Protein AF-A0A524GFY0-F1 (afdb_monomer_lite)

Secondary structure (DSSP, 8-state):
-HHHHHHHHHHHHHHHHHHHHHHHHHHHHHHHHHTT--S----S-SSSHHHHHHHHHHHHHHHHHHHHHHHHHHHHTT-TTPPP---STT-HHHHHHHHHHHHHHHHHHHHHHHHHHHHHHHHHHHHHHHHHHTT--S----S-SS-HHHHHHHHHHHHHHHHHHHHHHHHHHHHHHHHHHHHHHHHHHHHHHHHHHHHHHHHHHHHHHHHHHHHHHHHHHHHHHHHHHHHHHTT-

Structure (mmCIF, N/CA/C/O backbone):
data_AF-A0A524GFY0-F1
#
_entry.id   AF-A0A524GFY0-F1
#
loop_
_atom_site.group_PDB
_atom_site.id
_atom_site.type_symbol
_atom_site.label_atom_id
_atom_site.label_alt_id
_atom_site.label_comp_id
_atom_site.label_asym_id
_atom_site.label_entity_id
_atom_site.label_seq_id
_atom_site.pdbx_PDB_ins_code
_atom_site.Cartn_x
_atom_site.Cartn_y
_atom_site.Cartn_z
_atom_site.occupancy
_atom_site.B_iso_or_equiv
_atom_site.auth_seq_id
_atom_site.auth_comp_id
_atom_site.auth_asym_id
_atom_site.auth_atom_id
_atom_site.pdbx_PDB_model_num
ATOM 1 N N . MET A 1 1 ? 54.483 17.762 -76.053 1.00 60.81 1 MET A N 1
ATOM 2 C CA . MET A 1 1 ? 54.858 16.834 -74.958 1.00 60.81 1 MET A CA 1
ATOM 3 C C . MET A 1 1 ? 55.032 17.568 -73.627 1.00 60.81 1 MET A C 1
ATOM 5 O O . MET A 1 1 ? 54.423 17.148 -72.659 1.00 60.81 1 MET A O 1
ATOM 9 N N . VAL A 1 2 ? 55.770 18.689 -73.582 1.00 66.88 2 VAL A N 1
ATOM 10 C CA . VAL A 1 2 ? 55.987 19.491 -72.355 1.00 66.88 2 VAL A CA 1
ATOM 11 C C . VAL A 1 2 ? 54.723 20.216 -71.859 1.00 66.88 2 VAL A C 1
ATOM 13 O O . VAL A 1 2 ? 54.444 20.176 -70.668 1.00 66.88 2 VAL A O 1
ATOM 16 N N . GLU A 1 3 ? 53.913 20.808 -72.747 1.00 66.25 3 GLU A N 1
ATOM 17 C CA . GLU A 1 3 ? 52.624 21.432 -72.368 1.00 66.25 3 GLU A CA 1
ATOM 18 C C . GLU A 1 3 ? 51.625 20.429 -71.786 1.00 66.25 3 GLU A C 1
ATOM 20 O O . GLU A 1 3 ? 50.973 20.712 -70.788 1.00 66.25 3 GLU A O 1
ATOM 25 N N . ASN A 1 4 ? 51.561 19.227 -72.363 1.00 68.81 4 ASN A N 1
ATOM 26 C CA . ASN A 1 4 ? 50.672 18.169 -71.890 1.00 68.81 4 ASN A CA 1
ATOM 27 C C . ASN A 1 4 ? 51.120 17.647 -70.509 1.00 68.81 4 ASN A C 1
ATOM 29 O O . ASN A 1 4 ? 50.294 17.379 -69.647 1.00 68.81 4 ASN A O 1
ATOM 33 N N . LEU A 1 5 ? 52.433 17.576 -70.249 1.00 70.81 5 LEU A N 1
ATOM 34 C CA . LEU A 1 5 ? 52.963 17.255 -68.917 1.00 70.81 5 LEU A CA 1
ATOM 35 C C . LEU A 1 5 ? 52.643 18.338 -67.880 1.00 70.81 5 LEU A C 1
ATOM 37 O O . LEU A 1 5 ? 52.328 18.012 -66.742 1.00 70.81 5 LEU A O 1
ATOM 41 N N . LYS A 1 6 ? 52.731 19.614 -68.268 1.00 75.62 6 LYS A N 1
ATOM 42 C CA . LYS A 1 6 ? 52.448 20.741 -67.375 1.00 75.62 6 LYS A CA 1
ATOM 43 C C . LYS A 1 6 ? 50.967 20.793 -66.991 1.00 75.62 6 LYS A C 1
ATOM 45 O O . LYS A 1 6 ? 50.659 20.940 -65.820 1.00 75.62 6 LYS A O 1
ATOM 50 N N . HIS A 1 7 ? 50.077 20.563 -67.955 1.00 76.06 7 HIS A N 1
ATOM 51 C CA . HIS A 1 7 ? 48.639 20.470 -67.709 1.00 76.06 7 HIS A CA 1
ATOM 52 C C . HIS A 1 7 ? 48.274 19.303 -66.777 1.00 76.06 7 HIS A C 1
ATOM 54 O O . HIS A 1 7 ? 47.571 19.513 -65.797 1.00 76.06 7 HIS A O 1
ATOM 60 N N . ASN A 1 8 ? 48.832 18.108 -67.011 1.00 76.25 8 ASN A N 1
ATOM 61 C CA . ASN A 1 8 ? 48.631 16.958 -66.119 1.00 76.25 8 ASN A CA 1
ATOM 62 C C . ASN A 1 8 ? 49.179 17.204 -64.699 1.00 76.25 8 ASN A C 1
ATOM 64 O O . ASN A 1 8 ? 48.621 16.704 -63.726 1.00 76.25 8 ASN A O 1
ATOM 68 N N . LEU A 1 9 ? 50.278 17.955 -64.562 1.00 77.31 9 LEU A N 1
ATOM 69 C CA . LEU A 1 9 ? 50.850 18.297 -63.258 1.00 77.31 9 LEU A CA 1
ATOM 70 C C . LEU A 1 9 ? 49.980 19.310 -62.499 1.00 77.31 9 LEU A C 1
ATOM 72 O O . LEU A 1 9 ? 49.803 19.161 -61.292 1.00 77.31 9 LEU A O 1
ATOM 76 N N . ASP A 1 10 ? 49.425 20.301 -63.200 1.00 80.19 10 ASP A N 1
ATOM 77 C CA . ASP A 1 10 ? 48.514 21.290 -62.618 1.00 80.19 10 ASP A CA 1
ATOM 78 C C . ASP A 1 10 ? 47.191 20.630 -62.186 1.00 80.19 10 ASP A C 1
ATOM 80 O O . ASP A 1 10 ? 46.746 20.846 -61.060 1.00 80.19 10 ASP A O 1
ATOM 84 N N . GLU A 1 11 ? 46.613 19.743 -63.006 1.00 79.00 11 GLU A N 1
ATOM 85 C CA . GLU A 1 11 ? 45.429 18.952 -62.628 1.00 79.00 11 GLU A CA 1
ATOM 86 C C . GLU A 1 11 ? 45.696 18.048 -61.420 1.00 79.00 11 GLU A C 1
ATOM 88 O O . GLU A 1 11 ? 44.882 17.979 -60.498 1.00 79.00 11 GLU A O 1
ATOM 93 N N . LEU A 1 12 ? 46.859 17.387 -61.375 1.00 81.12 12 LEU A N 1
ATOM 94 C CA . LEU A 1 12 ? 47.250 16.571 -60.227 1.00 81.12 12 LEU A CA 1
ATOM 95 C C . LEU A 1 12 ? 47.394 17.417 -58.956 1.00 81.12 12 LEU A C 1
ATOM 97 O O . LEU A 1 12 ? 46.976 16.983 -57.883 1.00 81.12 12 LEU A O 1
ATOM 101 N N . HIS A 1 13 ? 47.963 18.620 -59.062 1.00 81.81 13 HIS A N 1
ATOM 102 C CA . HIS A 1 13 ? 48.112 19.530 -57.930 1.00 81.81 13 HIS A CA 1
ATOM 103 C C . HIS A 1 13 ? 46.754 20.029 -57.421 1.00 81.81 13 HIS A C 1
ATOM 105 O O . HIS A 1 13 ? 46.514 20.017 -56.215 1.00 81.81 13 HIS A O 1
ATOM 111 N N . THR A 1 14 ? 45.840 20.401 -58.322 1.00 80.81 14 THR A N 1
ATOM 112 C CA . THR A 1 14 ? 44.472 20.798 -57.964 1.00 80.81 14 THR A CA 1
ATOM 113 C C . THR A 1 14 ? 43.700 19.647 -57.319 1.00 80.81 14 THR A C 1
ATOM 115 O O . THR A 1 14 ? 43.084 19.843 -56.274 1.00 80.81 14 THR A O 1
ATOM 118 N N . ASN A 1 15 ? 43.790 18.432 -57.864 1.00 80.50 15 ASN A N 1
ATOM 119 C CA . ASN A 1 15 ? 43.137 17.258 -57.284 1.00 80.50 15 ASN A CA 1
ATOM 120 C C . ASN A 1 15 ? 43.709 16.900 -55.906 1.00 80.50 15 ASN A C 1
ATOM 122 O O . ASN A 1 15 ? 42.950 16.619 -54.982 1.00 80.50 15 ASN A O 1
ATOM 126 N N . ALA A 1 16 ? 45.032 16.964 -55.729 1.00 81.38 16 ALA A N 1
ATOM 127 C CA . ALA A 1 16 ? 45.670 16.722 -54.437 1.00 81.38 16 ALA A CA 1
ATOM 128 C C . ALA A 1 16 ? 45.286 17.781 -53.390 1.00 81.38 16 ALA A C 1
ATOM 130 O O . ALA A 1 16 ? 45.061 17.444 -52.228 1.00 81.38 16 ALA A O 1
ATOM 131 N N . MET A 1 17 ? 45.176 19.048 -53.800 1.00 82.81 17 MET A N 1
ATOM 132 C CA . MET A 1 17 ? 44.726 20.139 -52.935 1.00 82.81 17 MET A CA 1
ATOM 133 C C . MET A 1 17 ? 43.263 19.946 -52.509 1.00 82.81 17 MET A C 1
ATOM 135 O O . MET A 1 17 ? 42.961 20.033 -51.320 1.00 82.81 17 MET A O 1
ATOM 139 N N . ASN A 1 18 ? 42.371 19.624 -53.451 1.00 79.88 18 ASN A N 1
ATOM 140 C CA . ASN A 1 18 ? 40.958 19.351 -53.167 1.00 79.88 18 ASN A CA 1
ATOM 141 C C . ASN A 1 18 ? 40.791 18.137 -52.245 1.00 79.88 18 ASN A C 1
ATOM 143 O O . ASN A 1 18 ? 40.001 18.179 -51.304 1.00 79.88 18 ASN A O 1
ATOM 147 N N . LEU A 1 19 ? 41.591 17.088 -52.458 1.00 84.94 19 LEU A N 1
ATOM 148 C CA . LEU A 1 19 ? 41.617 15.916 -51.591 1.00 84.94 19 LEU A CA 1
ATOM 149 C C . LEU A 1 19 ? 42.070 16.263 -50.168 1.00 84.94 19 LEU A C 1
ATOM 151 O O . LEU A 1 19 ? 41.437 15.835 -49.207 1.00 84.94 19 LEU A O 1
ATOM 155 N N . ALA A 1 20 ? 43.141 17.046 -50.019 1.00 85.25 20 ALA A N 1
ATOM 156 C CA . ALA A 1 20 ? 43.654 17.445 -48.711 1.00 85.25 20 ALA A CA 1
ATOM 157 C C . ALA A 1 20 ? 42.649 18.307 -47.930 1.00 85.25 20 ALA A C 1
ATOM 159 O O . ALA A 1 20 ? 42.448 18.082 -46.737 1.00 85.25 20 ALA A O 1
ATOM 160 N N . LEU A 1 21 ? 41.994 19.257 -48.606 1.00 84.69 21 LEU A N 1
ATOM 161 C CA . LEU A 1 21 ? 40.952 20.094 -48.010 1.00 84.69 21 LEU A CA 1
ATOM 162 C C . LEU A 1 21 ? 39.741 19.255 -47.589 1.00 84.69 21 LEU A C 1
ATOM 164 O O . LEU A 1 21 ? 39.343 19.303 -46.428 1.00 84.69 21 LEU A O 1
ATOM 168 N N . GLY A 1 22 ? 39.226 18.413 -48.488 1.00 84.88 22 GLY A N 1
ATOM 169 C CA . GLY A 1 22 ? 38.082 17.557 -48.186 1.00 84.88 22 GLY A CA 1
ATOM 170 C C . GLY A 1 22 ? 38.349 16.591 -47.033 1.00 84.88 22 GLY A C 1
ATOM 171 O O . GLY A 1 22 ? 37.535 16.462 -46.123 1.00 84.88 22 GLY A O 1
ATOM 172 N N . MET A 1 23 ? 39.526 15.960 -47.010 1.00 87.12 23 MET A N 1
ATOM 173 C CA . MET A 1 23 ? 39.942 15.089 -45.905 1.00 87.12 23 MET A CA 1
ATOM 174 C C . MET A 1 23 ? 40.059 15.838 -44.574 1.00 87.12 23 MET A C 1
ATOM 176 O O .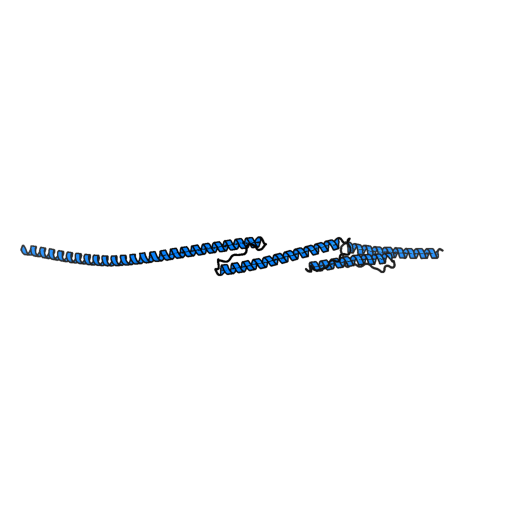 MET A 1 23 ? 39.702 15.282 -43.536 1.00 87.12 23 MET A O 1
ATOM 180 N N . SER A 1 24 ? 40.533 17.088 -44.589 1.00 89.19 24 SER A N 1
ATOM 181 C CA . SER A 1 24 ? 40.589 17.924 -43.387 1.00 89.19 24 SER A CA 1
ATOM 182 C C . SER A 1 24 ? 39.189 18.219 -42.844 1.00 89.19 24 SER A C 1
ATOM 184 O O . SER A 1 24 ? 38.970 18.100 -41.639 1.00 89.19 24 SER A O 1
ATOM 186 N N . ASP A 1 25 ? 38.232 18.542 -43.714 1.00 87.88 25 ASP A N 1
ATOM 187 C CA . ASP A 1 25 ? 36.844 18.793 -43.312 1.00 87.88 25 ASP A CA 1
ATOM 188 C C . ASP A 1 25 ? 36.212 17.538 -42.697 1.00 87.88 25 ASP A C 1
ATOM 190 O O . ASP A 1 25 ? 35.634 17.592 -41.609 1.00 87.88 25 ASP A O 1
ATOM 194 N N . TYR A 1 26 ? 36.394 16.377 -43.335 1.00 89.25 26 TYR A N 1
ATOM 195 C CA . TYR A 1 26 ? 35.928 15.099 -42.793 1.00 89.25 26 TYR A CA 1
ATOM 196 C C . TYR A 1 26 ? 36.556 14.761 -41.450 1.00 89.25 26 TYR A C 1
ATOM 198 O O . TYR A 1 26 ? 35.864 14.265 -40.563 1.00 89.25 26 TYR A O 1
ATOM 206 N N . PHE A 1 27 ? 37.849 15.036 -41.281 1.00 90.88 27 PHE A N 1
ATOM 207 C CA . PHE A 1 27 ? 38.526 14.813 -40.013 1.00 90.88 27 PHE A CA 1
ATOM 208 C C . PHE A 1 27 ? 37.896 15.639 -38.889 1.00 90.88 27 PHE A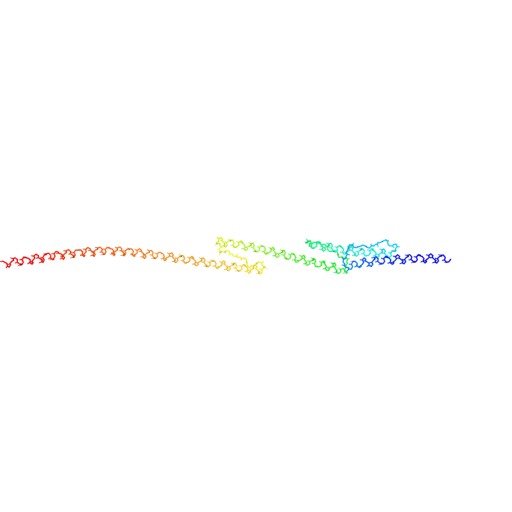 C 1
ATOM 210 O O . PHE A 1 27 ? 37.681 15.110 -37.799 1.00 90.88 27 PHE A O 1
ATOM 217 N N . ILE A 1 28 ? 37.542 16.899 -39.155 1.00 91.44 28 ILE A N 1
ATOM 218 C CA . ILE A 1 28 ? 36.844 17.756 -38.189 1.00 91.44 28 ILE A CA 1
ATOM 219 C C . ILE A 1 28 ? 35.460 17.178 -37.875 1.00 91.44 28 ILE A C 1
ATOM 221 O O . ILE A 1 28 ? 35.150 16.962 -36.709 1.00 91.44 28 ILE A O 1
ATOM 225 N N . ILE A 1 29 ? 34.656 16.850 -38.889 1.00 92.81 29 ILE A N 1
ATOM 226 C CA . ILE A 1 29 ? 33.291 16.329 -38.695 1.00 92.81 29 ILE A CA 1
ATOM 227 C C . ILE A 1 29 ? 33.289 15.006 -37.924 1.00 92.81 29 ILE A C 1
ATOM 229 O O . ILE A 1 29 ? 32.483 14.817 -37.017 1.00 92.81 29 ILE A O 1
ATOM 233 N N . ILE A 1 30 ? 34.195 14.086 -38.258 1.00 91.88 30 ILE A N 1
ATOM 234 C CA . ILE A 1 30 ? 34.314 12.801 -37.561 1.00 91.88 30 ILE A CA 1
ATOM 235 C C . ILE A 1 30 ? 34.819 13.015 -36.129 1.00 91.88 30 ILE A C 1
ATOM 237 O O . ILE A 1 30 ? 34.373 12.311 -35.226 1.00 91.88 30 ILE A O 1
ATOM 241 N N . SER A 1 31 ? 35.702 13.992 -35.899 1.00 94.19 31 SER A N 1
ATOM 242 C CA . SER A 1 31 ? 36.156 14.353 -34.549 1.00 94.19 31 SER A CA 1
ATOM 243 C C . SER A 1 31 ? 35.016 14.921 -33.700 1.00 94.19 31 SER A C 1
ATOM 245 O O . SER A 1 31 ? 34.859 14.520 -32.550 1.00 94.19 31 SER A O 1
ATOM 247 N N . GLU A 1 32 ? 34.185 15.791 -34.275 1.00 94.56 32 GLU A N 1
ATOM 248 C CA . GLU A 1 32 ? 32.979 16.317 -33.628 1.00 94.56 32 GLU A CA 1
ATOM 249 C C . GLU A 1 32 ? 31.971 15.198 -33.322 1.00 94.56 32 GLU A C 1
ATOM 251 O O . GLU A 1 32 ? 31.466 15.085 -32.204 1.00 94.56 32 GLU A O 1
ATOM 256 N N . LEU A 1 33 ? 31.742 14.289 -34.271 1.00 92.75 33 LEU A N 1
ATOM 257 C CA . LEU A 1 33 ? 30.890 13.127 -34.041 1.00 92.75 33 LEU A CA 1
ATOM 258 C C . LEU A 1 33 ? 31.443 12.214 -32.934 1.00 92.75 33 LEU A C 1
ATOM 260 O O . LEU A 1 33 ? 30.677 11.697 -32.123 1.00 92.75 33 LEU A O 1
ATOM 264 N N . ALA A 1 34 ? 32.764 12.028 -32.865 1.00 91.75 34 ALA A N 1
ATOM 265 C CA . ALA A 1 34 ? 33.408 11.197 -31.848 1.00 91.75 34 ALA A CA 1
ATOM 266 C C . ALA A 1 34 ? 33.254 11.758 -30.425 1.00 91.75 34 ALA A C 1
ATOM 268 O O . ALA A 1 34 ? 33.247 10.981 -29.469 1.00 91.75 34 ALA A O 1
ATOM 269 N N . VAL A 1 35 ? 33.095 13.078 -30.271 1.00 94.06 35 VAL A N 1
ATOM 270 C CA . VAL A 1 35 ? 32.754 13.703 -28.979 1.00 94.06 35 VAL A CA 1
ATOM 271 C C . VAL A 1 35 ? 31.243 13.756 -28.716 1.00 94.06 35 VAL A C 1
ATOM 273 O O . VAL A 1 35 ? 30.826 14.225 -27.659 1.00 94.06 35 VAL A O 1
ATOM 276 N N . GLY A 1 36 ? 30.424 13.239 -29.637 1.00 90.06 36 GLY A N 1
ATOM 277 C CA . GLY A 1 36 ? 28.970 13.150 -29.507 1.00 90.06 36 GLY A CA 1
ATOM 278 C C . GLY A 1 36 ? 28.202 14.356 -30.052 1.00 90.06 36 GLY A C 1
ATOM 279 O O . GLY A 1 36 ? 27.003 14.459 -29.804 1.00 90.06 36 GLY A O 1
ATOM 280 N N . ASN A 1 37 ? 28.851 15.261 -30.790 1.00 94.44 37 ASN A N 1
ATOM 281 C CA . ASN A 1 37 ? 28.163 16.360 -31.459 1.00 94.44 37 ASN A CA 1
ATOM 282 C C . ASN A 1 37 ? 27.449 15.834 -32.716 1.00 94.44 37 ASN A C 1
ATOM 284 O O . ASN A 1 37 ? 28.087 15.505 -33.717 1.00 94.44 37 ASN A O 1
ATOM 288 N N . LEU A 1 38 ? 26.119 15.742 -32.654 1.00 92.81 38 LEU A N 1
ATOM 289 C CA . LEU A 1 38 ? 25.278 15.266 -33.755 1.00 92.81 38 LEU A CA 1
ATOM 290 C C . LEU A 1 38 ? 24.759 16.397 -34.655 1.00 92.81 38 LEU A C 1
ATOM 292 O O . LEU A 1 38 ? 24.078 16.109 -35.634 1.00 92.81 38 LEU A O 1
ATOM 296 N N . ASP A 1 39 ? 25.090 17.658 -34.370 1.00 93.56 39 ASP A N 1
ATOM 297 C CA . ASP A 1 39 ? 24.630 18.826 -35.139 1.00 93.56 39 ASP A CA 1
ATOM 298 C C . ASP A 1 39 ? 25.546 19.158 -36.334 1.00 93.56 39 ASP A C 1
ATOM 300 O O . ASP A 1 39 ? 25.403 20.190 -36.995 1.00 93.56 39 ASP A O 1
ATOM 304 N N . VAL A 1 40 ? 26.510 18.282 -36.627 1.00 92.81 40 VAL A N 1
ATOM 305 C CA . VAL A 1 40 ? 27.467 18.435 -37.728 1.00 92.81 40 VAL A CA 1
ATOM 306 C C . VAL A 1 40 ? 26.960 17.829 -39.034 1.00 92.81 40 VAL A C 1
ATOM 308 O O . VAL A 1 40 ? 26.121 16.931 -39.050 1.00 92.81 40 VAL A O 1
ATOM 311 N N . LYS A 1 41 ? 27.496 18.311 -40.161 1.00 92.44 41 LYS A N 1
ATOM 312 C CA . LYS A 1 41 ? 27.141 17.826 -41.498 1.00 92.44 41 LYS A CA 1
ATOM 313 C C . LYS A 1 41 ? 28.356 17.789 -42.417 1.00 92.44 41 LYS A C 1
ATOM 315 O O . LYS A 1 41 ? 29.074 18.777 -42.541 1.00 92.44 41 LYS A O 1
ATOM 320 N N . ALA A 1 42 ? 28.537 16.668 -43.105 1.00 89.06 42 ALA A N 1
ATOM 321 C CA . ALA A 1 42 ? 29.526 16.510 -44.158 1.00 89.06 42 ALA A CA 1
ATOM 322 C C . ALA A 1 42 ? 29.085 17.110 -45.494 1.00 89.06 42 ALA A C 1
ATOM 324 O O . ALA A 1 42 ? 27.919 17.004 -45.883 1.00 89.06 42 ALA A O 1
ATOM 325 N N . SER A 1 43 ? 30.042 17.711 -46.208 1.00 86.56 43 SER A N 1
ATOM 326 C CA . SER A 1 43 ? 29.842 18.200 -47.575 1.00 86.56 43 SER A CA 1
ATOM 327 C C . SER A 1 43 ? 29.799 17.034 -48.563 1.00 86.56 43 SER A C 1
ATOM 329 O O . SER A 1 43 ? 30.673 16.180 -48.547 1.00 86.56 43 SER A O 1
ATOM 331 N N . GLU A 1 44 ? 28.806 17.013 -49.449 1.00 86.44 44 GLU A N 1
ATOM 332 C CA . GLU A 1 44 ? 28.633 15.973 -50.480 1.00 86.44 44 GLU A CA 1
ATOM 333 C C . GLU A 1 44 ? 28.994 16.469 -51.893 1.00 86.44 44 GLU A C 1
ATOM 335 O O . GLU A 1 44 ? 28.703 15.793 -52.879 1.00 86.44 44 GLU A O 1
ATOM 340 N N . GLU A 1 45 ? 29.612 17.651 -51.994 1.00 81.19 45 GLU A N 1
ATOM 341 C CA . GLU A 1 45 ? 29.930 18.331 -53.257 1.00 81.19 45 GLU A CA 1
ATOM 342 C C . GLU A 1 45 ? 31.405 18.775 -53.301 1.00 81.19 45 GLU A C 1
ATOM 344 O O . GLU A 1 45 ? 31.725 19.940 -53.523 1.00 81.19 45 GLU A O 1
ATOM 349 N N . MET A 1 46 ? 32.337 17.846 -53.075 1.00 72.94 46 MET A N 1
ATOM 350 C CA . MET A 1 46 ? 33.784 18.126 -53.043 1.00 72.94 46 MET A CA 1
ATOM 351 C C . MET A 1 46 ? 34.491 17.956 -54.401 1.00 72.94 46 MET A C 1
ATOM 353 O O . MET A 1 46 ? 35.716 18.020 -54.478 1.00 72.94 46 MET A O 1
ATOM 357 N N . GLY A 1 47 ? 33.742 17.726 -55.484 1.00 72.12 47 GLY A N 1
ATOM 358 C CA . GLY A 1 47 ? 34.294 17.564 -56.839 1.00 72.12 47 GLY A CA 1
ATOM 359 C C . GLY A 1 47 ? 35.007 16.229 -57.106 1.00 72.12 47 GLY A C 1
ATOM 360 O O . GLY A 1 47 ? 35.426 15.991 -58.234 1.00 72.12 47 GLY A O 1
ATOM 361 N N . ASP A 1 48 ? 35.091 15.349 -56.106 1.00 82.19 48 ASP A N 1
ATOM 362 C CA . ASP A 1 48 ? 35.612 13.982 -56.199 1.00 82.19 48 ASP A CA 1
ATOM 363 C C . ASP A 1 48 ? 34.534 12.984 -55.746 1.00 82.19 48 ASP A C 1
ATOM 365 O O . ASP A 1 48 ? 33.860 13.190 -54.735 1.00 82.19 48 ASP A O 1
ATOM 369 N N . ASP A 1 49 ? 34.344 11.903 -56.503 1.00 84.69 49 ASP A N 1
ATOM 370 C CA . ASP A 1 49 ? 33.263 10.946 -56.244 1.00 84.69 49 ASP A CA 1
ATOM 371 C C . ASP A 1 49 ? 33.472 10.150 -54.946 1.00 84.69 49 ASP A C 1
ATOM 373 O O . ASP A 1 49 ? 32.512 9.907 -54.214 1.00 84.69 49 ASP A O 1
ATOM 377 N N . LEU A 1 50 ? 34.718 9.802 -54.601 1.00 84.75 50 LEU A N 1
ATOM 378 C CA . LEU A 1 50 ? 35.019 9.094 -53.353 1.00 84.75 50 LEU A CA 1
ATOM 379 C C . LEU A 1 50 ? 34.765 9.996 -52.146 1.00 84.75 50 LEU A C 1
ATOM 381 O O . LEU A 1 50 ? 34.192 9.541 -51.154 1.00 84.75 50 LEU A O 1
ATOM 385 N N . LEU A 1 51 ? 35.133 11.278 -52.241 1.00 85.88 51 LEU A N 1
ATOM 386 C CA . LEU A 1 51 ? 34.808 12.266 -51.213 1.00 85.88 51 LEU A CA 1
ATOM 387 C C . LEU A 1 51 ? 33.299 12.424 -51.047 1.00 85.88 51 LEU A C 1
ATOM 389 O O . LEU A 1 51 ? 32.810 12.407 -49.922 1.00 85.88 51 LEU A O 1
ATOM 393 N N . ASN A 1 52 ? 32.541 12.510 -52.137 1.00 87.44 52 ASN A N 1
ATOM 394 C CA . ASN A 1 52 ? 31.086 12.642 -52.061 1.00 87.44 52 ASN A CA 1
ATOM 395 C C . ASN A 1 52 ? 30.427 11.387 -51.459 1.00 87.44 52 ASN A C 1
ATOM 397 O O . ASN A 1 52 ? 29.477 11.490 -50.680 1.00 87.44 52 ASN A O 1
ATOM 401 N N . GLN A 1 53 ? 30.936 10.192 -51.782 1.00 88.50 53 GLN A N 1
ATOM 402 C CA . GLN A 1 53 ? 30.484 8.940 -51.171 1.00 88.50 53 GLN A CA 1
ATOM 403 C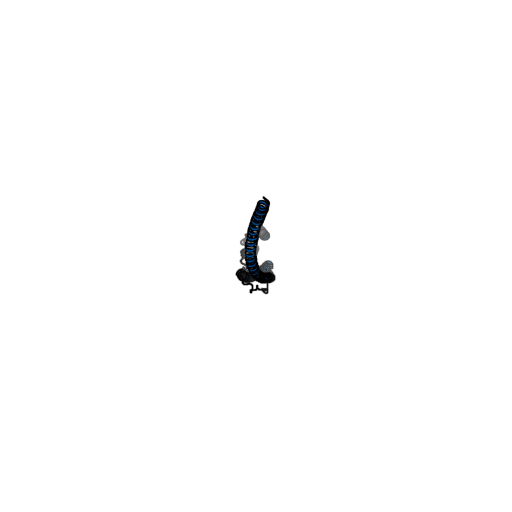 C . GLN A 1 53 ? 30.792 8.892 -49.668 1.00 88.50 53 GLN A C 1
ATOM 405 O O . GLN A 1 53 ? 29.926 8.495 -48.884 1.00 88.50 53 GLN A O 1
ATOM 410 N N . LEU A 1 54 ? 31.977 9.346 -49.247 1.00 88.81 54 LEU A N 1
ATOM 411 C CA . LEU A 1 54 ? 32.329 9.451 -47.829 1.00 88.81 54 LEU A CA 1
ATOM 412 C C . LEU A 1 54 ? 31.390 10.411 -47.083 1.00 88.81 54 LEU A C 1
ATOM 414 O O . LEU A 1 54 ? 30.966 10.108 -45.966 1.00 88.81 54 LEU A O 1
ATOM 418 N N . GLY A 1 55 ? 30.995 11.513 -47.722 1.00 90.31 55 GLY A N 1
ATOM 419 C CA . GLY A 1 55 ? 30.002 12.461 -47.211 1.00 90.31 55 GLY A CA 1
ATOM 420 C C . GLY A 1 55 ? 28.657 11.824 -46.948 1.00 90.31 55 GLY A C 1
ATOM 421 O O . GLY A 1 55 ? 28.147 11.902 -45.831 1.00 90.31 55 GLY A O 1
ATOM 422 N N . LYS A 1 56 ? 28.136 11.095 -47.936 1.00 92.06 56 LYS A N 1
ATOM 423 C CA . LYS A 1 56 ? 26.867 10.369 -47.814 1.00 92.06 56 LYS A CA 1
ATOM 424 C C . LYS A 1 56 ? 26.892 9.344 -46.683 1.00 92.06 56 LYS A C 1
ATOM 426 O O . LYS A 1 56 ? 25.943 9.269 -45.908 1.00 92.06 56 LYS A O 1
ATOM 431 N N . VAL A 1 57 ? 27.975 8.571 -46.556 1.00 91.81 57 VAL A N 1
ATOM 432 C CA . VAL A 1 57 ? 28.119 7.579 -45.475 1.00 91.81 57 VAL A CA 1
ATOM 433 C C . VAL A 1 57 ? 28.216 8.262 -44.108 1.00 91.81 57 VAL A C 1
ATOM 435 O O . VAL A 1 57 ? 27.567 7.821 -43.160 1.00 91.81 57 VAL A O 1
ATOM 438 N N . THR A 1 58 ? 28.973 9.358 -44.008 1.00 91.69 58 THR A N 1
ATOM 439 C CA . THR A 1 58 ? 29.136 10.124 -42.760 1.00 91.69 58 THR A CA 1
ATOM 440 C C . THR A 1 58 ? 27.810 10.746 -42.319 1.00 91.69 58 THR A C 1
ATOM 442 O O . THR A 1 58 ? 27.399 10.561 -41.176 1.00 91.69 58 THR A O 1
ATOM 445 N N . ASN A 1 59 ? 27.090 11.403 -43.232 1.00 93.06 59 ASN A N 1
ATOM 446 C CA . ASN A 1 59 ? 25.768 11.973 -42.963 1.00 93.06 59 ASN A CA 1
ATOM 447 C C . ASN A 1 59 ? 24.729 10.895 -42.635 1.00 93.06 59 ASN A C 1
ATOM 449 O O . ASN A 1 59 ? 23.903 11.095 -41.748 1.00 93.06 59 ASN A O 1
ATOM 453 N N . GLY A 1 60 ? 24.793 9.734 -43.295 1.00 92.56 60 GLY A N 1
ATOM 454 C CA . GLY A 1 60 ? 23.972 8.577 -42.948 1.00 92.56 60 GLY A CA 1
ATOM 455 C C . GLY A 1 60 ? 24.218 8.124 -41.509 1.00 92.56 60 GLY A C 1
ATOM 456 O O . GLY A 1 60 ? 23.276 7.992 -40.736 1.00 92.56 60 GLY A O 1
ATOM 457 N N . MET A 1 61 ? 25.483 7.972 -41.108 1.00 91.06 61 MET A N 1
ATOM 458 C CA . MET A 1 61 ? 25.839 7.618 -39.732 1.00 91.06 61 MET A CA 1
ATOM 459 C C . MET A 1 61 ? 25.336 8.654 -38.711 1.00 91.06 61 MET A C 1
ATOM 461 O O . MET A 1 61 ? 24.774 8.259 -37.690 1.00 91.06 61 MET A O 1
ATOM 465 N N . ILE A 1 62 ? 25.500 9.954 -38.990 1.00 93.25 62 ILE A N 1
ATOM 466 C CA . ILE A 1 62 ? 25.008 11.045 -38.130 1.00 93.25 62 ILE A CA 1
ATOM 467 C C . ILE A 1 62 ? 23.483 10.981 -38.000 1.00 93.25 62 ILE A C 1
ATOM 469 O O . ILE A 1 62 ? 22.970 10.969 -36.884 1.00 93.25 62 ILE A O 1
ATOM 473 N N . SER A 1 63 ? 22.762 10.866 -39.119 1.00 93.12 63 SER A N 1
ATOM 474 C CA . SER A 1 63 ? 21.297 10.789 -39.130 1.00 93.12 63 SER A CA 1
ATOM 475 C C . SER A 1 63 ? 20.782 9.618 -38.298 1.00 93.12 63 SER A C 1
ATOM 477 O O . SER A 1 63 ? 19.824 9.754 -37.539 1.00 93.12 63 SER A O 1
ATOM 479 N N . GLU A 1 64 ? 21.443 8.468 -38.382 1.00 91.38 64 GLU A N 1
ATOM 480 C CA . GLU A 1 64 ? 21.046 7.320 -37.587 1.00 91.38 64 GLU A CA 1
ATOM 481 C C . GLU A 1 64 ? 21.312 7.511 -36.081 1.00 91.38 64 GLU A C 1
ATOM 483 O O . GLU A 1 64 ? 20.584 6.959 -35.250 1.00 91.38 64 GLU A O 1
ATOM 488 N N . PHE A 1 65 ? 22.353 8.255 -35.690 1.00 91.25 65 PHE A N 1
ATOM 489 C CA . PHE A 1 65 ? 22.571 8.611 -34.282 1.00 91.25 65 PHE A CA 1
ATOM 490 C C . PHE A 1 65 ? 21.566 9.655 -33.793 1.00 91.25 65 PHE A C 1
ATOM 492 O O . PHE A 1 65 ? 21.102 9.545 -32.660 1.00 91.25 65 PHE A O 1
ATOM 499 N N . GLN A 1 66 ? 21.177 10.609 -34.642 1.00 92.75 66 GLN A N 1
ATOM 500 C CA . GLN A 1 66 ? 20.130 11.587 -34.331 1.00 92.75 66 GLN A CA 1
ATOM 501 C C . GLN A 1 66 ? 18.796 10.895 -34.038 1.00 92.75 66 GLN A C 1
ATOM 503 O O . GLN A 1 66 ? 18.212 11.153 -32.993 1.00 92.75 66 GLN A O 1
ATOM 508 N N . LYS A 1 67 ? 18.370 9.932 -34.869 1.00 91.81 67 LYS A N 1
ATOM 509 C CA . LYS A 1 67 ? 17.148 9.139 -34.618 1.00 91.81 67 LYS A CA 1
ATOM 510 C C . LYS A 1 67 ? 17.175 8.419 -33.269 1.00 91.81 67 LYS A C 1
ATOM 512 O O . LYS A 1 67 ? 16.171 8.371 -32.563 1.00 91.81 67 LYS A O 1
ATOM 517 N N . LEU A 1 68 ? 18.324 7.845 -32.903 1.00 91.44 68 LEU A N 1
ATOM 518 C CA . LEU A 1 68 ? 18.479 7.206 -31.597 1.00 91.44 68 LEU A CA 1
ATOM 519 C C . LEU A 1 68 ? 18.408 8.241 -30.463 1.00 91.44 68 LEU A C 1
ATOM 521 O O . LEU A 1 68 ? 17.752 7.991 -29.457 1.00 91.44 68 LEU A O 1
ATOM 525 N N . SER A 1 69 ? 19.037 9.407 -30.635 1.00 92.44 69 SER A N 1
ATOM 526 C CA . SER A 1 69 ? 18.979 10.512 -29.672 1.00 92.44 69 SER A CA 1
ATOM 527 C C . SER A 1 69 ? 17.557 11.046 -29.482 1.00 92.44 69 SER A C 1
ATOM 529 O O . SER A 1 69 ? 17.145 11.288 -28.352 1.00 92.44 69 SER A O 1
ATOM 531 N N . GLU A 1 70 ? 16.789 11.193 -30.562 1.00 92.00 70 GLU A N 1
ATOM 532 C CA . GLU A 1 70 ? 15.374 11.577 -30.517 1.00 92.00 70 GLU A CA 1
ATOM 533 C C . GLU A 1 70 ? 14.557 10.555 -29.719 1.00 92.00 70 GLU A C 1
ATOM 535 O O . GLU A 1 70 ? 13.822 10.927 -28.806 1.00 92.00 70 GLU A O 1
ATOM 540 N N . CYS A 1 71 ? 14.759 9.258 -29.978 1.00 91.56 71 CYS A N 1
ATOM 541 C CA . CYS A 1 71 ? 14.108 8.191 -29.219 1.00 91.56 71 CYS A CA 1
ATOM 542 C C . CYS A 1 71 ? 14.471 8.234 -27.723 1.00 91.56 71 CYS A C 1
ATOM 544 O O . CYS A 1 71 ? 13.615 7.995 -26.874 1.00 91.56 71 CYS A O 1
ATOM 546 N N . ILE A 1 72 ? 15.723 8.549 -27.378 1.00 91.88 72 ILE A N 1
ATOM 547 C CA . ILE A 1 72 ? 16.154 8.704 -25.980 1.00 91.88 72 ILE A CA 1
ATOM 548 C C . ILE A 1 72 ? 15.430 9.876 -25.310 1.00 91.88 72 ILE A C 1
ATOM 550 O O . ILE A 1 72 ? 14.990 9.746 -24.167 1.00 91.88 72 ILE A O 1
ATOM 554 N N . GLU A 1 73 ? 15.277 11.004 -26.003 1.00 93.38 73 GLU A N 1
ATOM 555 C CA . GLU A 1 73 ? 14.539 12.154 -25.474 1.00 93.38 73 GLU A CA 1
ATOM 556 C C . GLU A 1 73 ? 13.042 11.844 -25.296 1.00 93.38 73 GLU A C 1
ATOM 558 O O . GLU A 1 73 ? 12.459 12.243 -24.285 1.00 93.38 73 GLU A O 1
ATOM 563 N N . GLU A 1 74 ? 12.431 11.056 -26.188 1.00 93.19 74 GLU A N 1
ATOM 564 C CA . GLU A 1 74 ? 11.061 10.560 -25.995 1.00 93.19 74 GLU A CA 1
ATOM 565 C C . GLU A 1 74 ? 10.938 9.707 -24.725 1.00 93.19 74 GLU A C 1
ATOM 567 O O . GLU A 1 74 ? 10.083 9.981 -23.876 1.00 93.19 74 GLU A O 1
ATOM 572 N N . VAL A 1 75 ? 11.827 8.728 -24.540 1.00 92.88 75 VAL A N 1
ATOM 573 C CA . VAL A 1 75 ? 11.839 7.861 -23.348 1.00 92.88 75 VAL A CA 1
ATOM 574 C C . VAL A 1 75 ? 12.053 8.691 -22.080 1.00 92.88 75 VAL A C 1
ATOM 576 O O . VAL A 1 75 ? 11.328 8.539 -21.099 1.00 92.88 75 VAL A O 1
ATOM 579 N N . LYS A 1 76 ? 12.982 9.650 -22.105 1.00 92.94 76 LYS A N 1
ATOM 580 C CA . LYS A 1 76 ? 13.231 10.585 -20.997 1.00 92.94 76 LYS A CA 1
ATOM 581 C C . LYS A 1 76 ? 12.018 11.461 -20.670 1.00 92.94 76 LYS A C 1
ATOM 583 O O . LYS A 1 76 ? 11.814 11.794 -19.505 1.00 92.94 76 LYS A O 1
ATOM 588 N N . SER A 1 77 ? 11.207 11.819 -21.666 1.00 93.38 77 SER A N 1
ATOM 589 C CA . SER A 1 77 ? 9.950 12.553 -21.462 1.00 93.38 77 SER A CA 1
ATOM 590 C C . SER A 1 77 ? 8.821 11.696 -20.866 1.00 93.38 77 SER A C 1
ATOM 592 O O . SER A 1 77 ? 7.767 12.226 -20.519 1.00 93.38 77 SER A O 1
ATOM 594 N N . GLY A 1 78 ? 9.048 10.386 -20.708 1.00 89.31 78 GLY A N 1
ATOM 595 C CA . GLY A 1 78 ? 8.094 9.428 -20.153 1.00 89.31 78 GLY A CA 1
ATOM 596 C C . GLY A 1 78 ? 7.338 8.615 -21.204 1.00 89.31 78 GLY A C 1
ATOM 597 O O . GLY A 1 78 ? 6.503 7.793 -20.835 1.00 89.31 78 GLY A O 1
ATOM 598 N N . ASN A 1 79 ? 7.620 8.800 -22.499 1.00 91.44 79 ASN A N 1
ATOM 599 C CA . ASN A 1 79 ? 7.026 7.982 -23.552 1.00 91.44 79 ASN A CA 1
ATOM 600 C C . ASN A 1 79 ? 7.749 6.630 -23.655 1.00 91.44 79 ASN A C 1
ATOM 602 O O . ASN A 1 79 ? 8.737 6.491 -24.374 1.00 91.44 79 ASN A O 1
ATOM 606 N N . MET A 1 80 ? 7.247 5.623 -22.942 1.00 88.50 80 MET A N 1
ATOM 607 C CA . MET A 1 80 ? 7.795 4.262 -22.992 1.00 88.50 80 MET A CA 1
ATOM 608 C C . MET A 1 80 ? 7.362 3.475 -24.244 1.00 88.50 80 MET A C 1
ATOM 610 O O . MET A 1 80 ? 7.866 2.381 -24.479 1.00 88.50 80 MET A O 1
ATOM 614 N N . ASP A 1 81 ? 6.457 4.017 -25.066 1.00 89.50 81 ASP A N 1
ATOM 615 C CA . ASP A 1 81 ? 6.005 3.402 -26.323 1.00 89.50 81 ASP A CA 1
ATOM 616 C C . ASP A 1 81 ? 6.846 3.829 -27.540 1.00 89.50 81 ASP A C 1
ATOM 618 O O . ASP A 1 81 ? 6.528 3.472 -28.682 1.00 89.50 81 ASP A O 1
ATOM 622 N N . ALA A 1 82 ? 7.921 4.590 -27.306 1.00 90.81 82 ALA A N 1
ATOM 623 C CA . ALA A 1 82 ? 8.882 4.980 -28.328 1.00 90.81 82 ALA A CA 1
ATOM 624 C C . ALA A 1 82 ? 9.444 3.744 -29.055 1.00 90.81 82 ALA A C 1
ATOM 626 O O . ALA A 1 82 ? 9.666 2.685 -28.466 1.00 90.81 82 ALA A O 1
ATOM 627 N N . LYS A 1 83 ? 9.668 3.856 -30.367 1.00 88.69 83 LYS A N 1
ATOM 628 C CA . LYS A 1 83 ? 10.178 2.743 -31.182 1.00 88.69 83 LYS A CA 1
ATOM 629 C C . LYS A 1 83 ? 11.653 2.939 -31.475 1.00 88.69 83 LYS A C 1
ATOM 631 O O . LYS A 1 83 ? 12.018 3.867 -32.195 1.00 88.69 83 LYS A O 1
ATOM 636 N N . VAL A 1 84 ? 12.485 2.018 -30.996 1.00 91.00 84 VAL A N 1
ATOM 637 C CA . VAL A 1 84 ? 13.917 2.040 -31.293 1.00 91.00 84 VAL A CA 1
ATOM 638 C C . VAL A 1 84 ? 14.144 1.575 -32.727 1.00 91.00 84 VAL A C 1
ATOM 640 O O . VAL A 1 84 ? 13.712 0.495 -33.135 1.00 91.00 84 VAL A O 1
ATOM 643 N N . HIS A 1 85 ? 14.835 2.394 -33.516 1.00 89.81 85 HIS A N 1
ATOM 644 C CA . HIS A 1 85 ? 15.255 2.002 -34.853 1.00 89.81 85 HIS A CA 1
ATOM 645 C C . HIS A 1 85 ? 16.533 1.156 -34.779 1.00 89.81 85 HIS A C 1
ATOM 647 O O . HIS A 1 85 ? 17.623 1.690 -34.589 1.00 89.81 85 HIS A O 1
ATOM 653 N N . VAL A 1 86 ? 16.396 -0.162 -34.940 1.00 91.44 86 VAL A N 1
ATOM 654 C CA . VAL A 1 86 ? 17.534 -1.085 -35.058 1.00 91.44 86 VAL A CA 1
ATOM 655 C C . VAL A 1 86 ? 17.969 -1.160 -36.517 1.00 91.44 86 VAL A C 1
ATOM 657 O O . VAL A 1 86 ? 17.203 -1.588 -37.382 1.00 91.44 86 VAL A O 1
ATOM 660 N N . ARG A 1 87 ? 19.212 -0.759 -36.795 1.00 89.81 87 ARG A N 1
ATOM 661 C CA . ARG A 1 87 ? 19.716 -0.625 -38.174 1.00 89.81 87 ARG A CA 1
ATOM 662 C C . ARG A 1 87 ? 20.023 -1.975 -38.824 1.00 89.81 87 ARG A C 1
ATOM 664 O O . ARG A 1 87 ? 19.878 -2.142 -40.031 1.00 89.81 87 ARG A O 1
ATOM 671 N N . SER A 1 88 ? 20.539 -2.915 -38.033 1.00 92.31 88 SER A N 1
ATOM 672 C CA . SER A 1 88 ? 20.915 -4.269 -38.462 1.00 92.31 88 SER A CA 1
ATOM 673 C C . SER A 1 88 ? 21.202 -5.159 -37.253 1.00 92.31 88 SER A C 1
ATOM 675 O O . SER A 1 88 ? 21.377 -4.657 -36.146 1.00 92.31 88 SER A O 1
ATOM 677 N N . ASP A 1 89 ? 21.416 -6.453 -37.481 1.00 92.50 89 ASP A N 1
ATOM 678 C CA . ASP A 1 89 ? 21.835 -7.411 -36.444 1.00 92.50 89 ASP A CA 1
ATOM 679 C C . ASP A 1 89 ? 23.193 -7.073 -35.791 1.00 92.50 89 ASP A C 1
ATOM 681 O O . ASP A 1 89 ? 23.559 -7.643 -34.766 1.00 92.50 89 ASP A O 1
ATOM 685 N N . LYS A 1 90 ? 23.969 -6.156 -36.387 1.00 92.25 90 LYS A N 1
ATOM 686 C CA . LYS A 1 90 ? 25.249 -5.666 -35.846 1.00 92.25 90 LYS A CA 1
ATOM 687 C C . LYS A 1 90 ? 25.102 -4.401 -35.002 1.00 92.25 90 LYS A C 1
ATOM 689 O O . LYS A 1 90 ? 26.088 -3.944 -34.428 1.00 92.25 90 LYS A O 1
ATOM 694 N N . ASP A 1 91 ? 23.910 -3.812 -34.951 1.00 92.81 91 ASP A N 1
ATOM 695 C CA . ASP A 1 91 ? 23.634 -2.584 -34.211 1.00 92.81 91 ASP A CA 1
ATOM 696 C C . ASP A 1 91 ? 23.457 -2.881 -32.719 1.00 92.81 91 ASP A C 1
ATOM 698 O O . ASP A 1 91 ? 22.360 -2.832 -32.165 1.00 92.81 91 ASP A O 1
ATOM 702 N N . SER A 1 92 ? 24.561 -3.228 -32.054 1.00 92.50 92 SER A N 1
ATOM 703 C CA . SER A 1 92 ? 24.559 -3.575 -30.631 1.00 92.50 92 SER A CA 1
ATOM 704 C C . SER A 1 92 ? 24.009 -2.454 -29.750 1.00 92.50 92 SER A C 1
ATOM 706 O O . SER A 1 92 ? 23.455 -2.734 -28.690 1.00 92.50 92 SER A O 1
ATOM 708 N N . LEU A 1 93 ? 24.166 -1.196 -30.177 1.00 91.44 93 LEU A N 1
ATOM 709 C CA . LEU A 1 93 ? 23.656 -0.038 -29.453 1.00 91.44 93 LEU A CA 1
ATOM 710 C C . LEU A 1 93 ? 22.130 0.046 -29.562 1.00 91.44 93 LEU A C 1
ATOM 712 O O . LEU A 1 93 ? 21.464 0.118 -28.532 1.00 91.44 93 LEU A O 1
ATOM 716 N N . GLY A 1 94 ? 21.579 -0.025 -30.779 1.00 93.31 94 GLY A N 1
ATOM 717 C CA . GLY A 1 94 ? 20.131 -0.040 -30.994 1.00 93.31 94 GLY A CA 1
ATOM 718 C C . GLY A 1 94 ? 19.455 -1.241 -30.325 1.00 93.31 94 GLY A C 1
ATOM 719 O O . GLY A 1 94 ? 18.462 -1.077 -29.622 1.00 93.31 94 GLY A O 1
ATOM 720 N N . ILE A 1 95 ? 20.036 -2.438 -30.460 1.00 94.56 95 ILE A N 1
ATOM 721 C CA . ILE A 1 95 ? 19.524 -3.665 -29.824 1.00 94.56 95 ILE A CA 1
ATOM 722 C C . ILE A 1 95 ? 19.567 -3.551 -28.295 1.00 94.56 95 ILE A C 1
ATOM 724 O O . ILE A 1 95 ? 18.586 -3.857 -27.620 1.00 94.56 95 ILE A O 1
ATOM 728 N N . GLY A 1 96 ? 20.689 -3.091 -27.733 1.00 94.81 96 GLY A N 1
ATOM 729 C CA . GLY A 1 96 ? 20.828 -2.915 -26.287 1.00 94.81 96 GLY A CA 1
ATOM 730 C C . GLY A 1 96 ? 19.842 -1.893 -25.722 1.00 94.81 96 GLY A C 1
ATOM 731 O O . GLY A 1 96 ? 19.258 -2.124 -24.665 1.00 94.81 96 GLY A O 1
ATOM 732 N N . PHE A 1 97 ? 19.611 -0.792 -26.443 1.00 93.88 97 PHE A N 1
ATOM 733 C CA . PHE A 1 97 ? 18.638 0.222 -26.046 1.00 93.88 97 PHE A CA 1
ATOM 734 C C . PHE A 1 97 ? 17.195 -0.293 -26.134 1.00 93.88 97 PHE A C 1
ATOM 736 O O . PHE A 1 97 ? 16.412 -0.028 -25.227 1.00 93.88 97 PHE A O 1
ATOM 743 N N . GLN A 1 98 ? 16.857 -1.092 -27.154 1.00 93.44 98 GLN A N 1
ATOM 744 C CA . GLN A 1 98 ? 15.556 -1.765 -27.241 1.00 93.44 98 GLN A CA 1
ATOM 745 C C . GLN A 1 98 ? 15.313 -2.670 -26.027 1.00 93.44 98 GLN A C 1
ATOM 747 O O . GLN A 1 98 ? 14.285 -2.535 -25.376 1.00 93.44 98 GLN A O 1
ATOM 752 N N . HIS A 1 99 ? 16.281 -3.517 -25.656 1.00 94.69 99 HIS A N 1
ATOM 753 C CA . HIS A 1 99 ? 16.154 -4.356 -24.458 1.00 94.69 99 HIS A CA 1
ATOM 754 C C . HIS A 1 99 ? 16.004 -3.534 -23.172 1.00 94.69 99 HIS A C 1
ATOM 756 O O . HIS A 1 99 ? 15.256 -3.919 -22.278 1.00 94.69 99 HIS A O 1
ATOM 762 N N . MET A 1 100 ? 16.712 -2.405 -23.063 1.00 93.88 100 MET A N 1
ATOM 763 C CA . MET A 1 100 ? 16.556 -1.507 -21.920 1.00 93.88 100 MET A CA 1
ATOM 764 C C . MET A 1 100 ? 15.144 -0.916 -21.870 1.00 93.88 100 MET A C 1
ATOM 766 O O . MET A 1 100 ? 14.550 -0.873 -20.797 1.00 93.88 100 MET A O 1
ATOM 770 N N . LEU A 1 101 ? 14.601 -0.484 -23.011 1.00 93.88 101 LEU A N 1
ATOM 771 C CA . LEU A 1 101 ? 13.244 0.047 -23.093 1.00 93.88 101 LEU A CA 1
ATOM 772 C C . LEU A 1 101 ? 12.198 -1.019 -22.750 1.00 93.88 101 LEU A C 1
ATOM 774 O O . LEU A 1 101 ? 11.282 -0.737 -21.984 1.00 93.88 101 LEU A O 1
ATOM 778 N N . ASP A 1 102 ? 12.363 -2.243 -23.248 1.00 93.75 102 ASP A N 1
ATOM 779 C CA . ASP A 1 102 ? 11.475 -3.363 -22.923 1.00 93.75 102 ASP A CA 1
ATOM 780 C C . ASP A 1 102 ? 11.501 -3.660 -21.417 1.00 93.75 102 ASP A C 1
ATOM 782 O O . ASP A 1 102 ? 10.452 -3.736 -20.782 1.00 93.75 102 ASP A O 1
ATOM 786 N N . HIS A 1 103 ? 12.688 -3.698 -20.806 1.00 94.12 103 HIS A N 1
ATOM 787 C CA . HIS A 1 103 ? 12.817 -3.901 -19.363 1.00 94.12 103 HIS A CA 1
ATOM 788 C C . HIS A 1 103 ? 12.208 -2.756 -18.535 1.00 94.12 103 HIS A C 1
ATOM 790 O O . HIS A 1 103 ? 11.598 -2.992 -17.490 1.00 94.12 103 HIS A O 1
ATOM 796 N N . LEU A 1 104 ? 12.347 -1.505 -18.992 1.00 92.88 104 LEU A N 1
ATOM 797 C CA . LEU A 1 104 ? 11.702 -0.353 -18.358 1.00 92.88 104 LEU A CA 1
ATOM 798 C C . LEU A 1 104 ? 10.174 -0.444 -18.446 1.00 92.88 104 LEU A C 1
ATOM 800 O O . LEU A 1 104 ? 9.497 -0.126 -17.467 1.00 92.88 104 LEU A O 1
ATOM 804 N N . ARG A 1 105 ? 9.631 -0.902 -19.581 1.00 92.62 105 ARG A N 1
ATOM 805 C CA . ARG A 1 105 ? 8.189 -1.126 -19.763 1.00 92.62 105 ARG A CA 1
ATOM 806 C C . ARG A 1 105 ? 7.676 -2.207 -18.826 1.00 92.62 105 ARG A C 1
ATOM 808 O O . ARG A 1 105 ? 6.747 -1.933 -18.075 1.00 92.62 105 ARG A O 1
ATOM 815 N N . GLU A 1 106 ? 8.327 -3.367 -18.798 1.00 94.12 106 GLU A N 1
ATOM 816 C CA . GLU A 1 106 ? 7.989 -4.465 -17.883 1.00 94.12 106 GLU A CA 1
ATOM 817 C C . GLU A 1 106 ? 8.003 -3.991 -16.424 1.00 94.12 106 GLU A C 1
ATOM 819 O O . GLU A 1 106 ? 7.019 -4.141 -15.704 1.00 94.12 106 GLU A O 1
ATOM 824 N N . THR A 1 107 ? 9.075 -3.312 -16.007 1.00 93.25 107 THR A N 1
ATOM 825 C CA . THR A 1 107 ? 9.195 -2.782 -14.639 1.00 93.25 107 THR A CA 1
ATOM 826 C C . THR A 1 107 ? 8.096 -1.761 -14.328 1.00 93.25 107 THR A C 1
ATOM 828 O O . THR A 1 107 ? 7.557 -1.736 -13.221 1.00 93.25 107 THR A O 1
ATOM 831 N N . SER A 1 108 ? 7.741 -0.905 -15.290 1.00 92.31 108 SER A N 1
ATOM 832 C CA . SER A 1 108 ? 6.660 0.070 -15.126 1.00 92.31 108 SER A CA 1
ATOM 833 C C . SER A 1 108 ? 5.288 -0.601 -15.018 1.00 92.31 108 SER A C 1
ATOM 835 O O . SER A 1 108 ? 4.459 -0.152 -14.226 1.00 92.31 108 SER A O 1
ATOM 837 N N . GLU A 1 109 ? 5.029 -1.655 -15.790 1.00 92.38 109 GLU A N 1
ATOM 838 C CA . GLU A 1 109 ? 3.788 -2.436 -15.733 1.00 92.38 109 GLU A CA 1
ATOM 839 C C . GLU A 1 109 ? 3.662 -3.206 -14.411 1.00 92.38 109 GLU A C 1
ATOM 841 O O . GLU A 1 109 ? 2.601 -3.185 -13.775 1.00 92.38 109 GLU A O 1
ATOM 846 N N . GLU A 1 110 ? 4.751 -3.822 -13.946 1.00 92.25 110 GLU A N 1
ATOM 847 C CA . GLU A 1 110 ? 4.827 -4.471 -12.635 1.00 92.25 110 GLU A CA 1
ATOM 848 C C . GLU A 1 110 ? 4.572 -3.471 -11.503 1.00 92.25 110 GLU A C 1
ATOM 850 O O . GLU A 1 110 ? 3.747 -3.722 -10.618 1.00 92.25 110 GLU A O 1
ATOM 855 N N . LEU A 1 111 ? 5.221 -2.302 -11.552 1.00 91.81 111 LEU A N 1
ATOM 856 C CA . LEU A 1 111 ? 5.023 -1.237 -10.571 1.00 91.81 111 LEU A CA 1
ATOM 857 C C . LEU A 1 111 ? 3.579 -0.725 -10.583 1.00 91.81 111 LEU A C 1
ATOM 859 O O . LEU A 1 111 ? 2.993 -0.518 -9.518 1.00 91.81 111 LEU A O 1
ATOM 863 N N . HIS A 1 112 ? 2.989 -0.536 -11.766 1.00 91.75 112 HIS A N 1
ATOM 864 C CA . HIS A 1 112 ? 1.603 -0.097 -11.898 1.00 91.75 112 HIS A CA 1
ATOM 865 C C . HIS A 1 112 ? 0.632 -1.117 -11.295 1.00 91.75 112 HIS A C 1
ATOM 867 O O . HIS A 1 112 ? -0.236 -0.755 -10.499 1.00 91.75 112 HIS A O 1
ATOM 873 N N . THR A 1 113 ? 0.826 -2.399 -11.606 1.00 90.88 113 THR A N 1
ATOM 874 C CA . THR A 1 113 ? 0.019 -3.501 -11.068 1.00 90.88 113 THR A CA 1
ATOM 875 C C . THR A 1 113 ? 0.145 -3.588 -9.547 1.00 90.88 113 THR A C 1
ATOM 877 O O . THR A 1 113 ? -0.860 -3.668 -8.840 1.00 90.88 113 THR A O 1
ATOM 880 N N . SER A 1 114 ? 1.370 -3.503 -9.024 1.00 89.69 114 SER A N 1
ATOM 881 C CA . SER A 1 114 ? 1.636 -3.491 -7.583 1.00 89.69 114 SER A CA 1
ATOM 882 C C . SER A 1 114 ? 0.968 -2.298 -6.891 1.00 89.69 114 SER A C 1
ATOM 884 O O . SER A 1 114 ? 0.279 -2.463 -5.884 1.00 89.69 114 SER A O 1
ATOM 886 N N . SER A 1 115 ? 1.071 -1.099 -7.474 1.00 91.75 115 SER A N 1
ATOM 887 C CA . SER A 1 115 ? 0.420 0.107 -6.953 1.00 91.75 115 SER A CA 1
ATOM 888 C C . SER A 1 115 ? -1.105 -0.019 -6.928 1.00 91.75 115 SER A C 1
ATOM 890 O O . SER A 1 115 ? -1.730 0.386 -5.945 1.00 91.75 115 SER A O 1
ATOM 892 N N . MET A 1 116 ? -1.705 -0.606 -7.967 1.00 90.69 116 MET A N 1
ATOM 893 C CA . MET A 1 116 ? -3.146 -0.848 -8.024 1.00 90.69 116 MET A CA 1
ATOM 894 C C . MET A 1 116 ? -3.591 -1.849 -6.952 1.00 90.69 116 MET A C 1
ATOM 896 O O . MET A 1 116 ? -4.535 -1.563 -6.214 1.00 90.69 116 MET A O 1
ATOM 900 N N . ASN A 1 117 ? -2.885 -2.973 -6.809 1.00 88.31 117 ASN A N 1
ATOM 901 C CA . ASN A 1 117 ? -3.165 -3.968 -5.771 1.00 88.31 117 ASN A CA 1
ATOM 902 C C . ASN A 1 117 ? -3.051 -3.362 -4.368 1.00 88.31 117 ASN A C 1
ATOM 904 O O . ASN A 1 117 ? -3.918 -3.585 -3.522 1.00 88.31 117 ASN A O 1
ATOM 908 N N . LEU A 1 118 ? -2.027 -2.534 -4.140 1.00 90.75 118 LEU A N 1
ATOM 909 C CA . LEU A 1 118 ? -1.843 -1.826 -2.879 1.00 90.75 118 LEU A CA 1
ATOM 910 C C . LEU A 1 118 ? -3.003 -0.861 -2.599 1.00 90.75 118 LEU A C 1
ATOM 912 O O . LEU A 1 118 ? -3.545 -0.858 -1.496 1.00 90.75 118 LEU A O 1
ATOM 916 N N . ALA A 1 119 ? -3.416 -0.067 -3.589 1.00 91.19 119 ALA A N 1
ATOM 917 C CA . ALA A 1 119 ? -4.528 0.871 -3.449 1.00 91.19 119 ALA A CA 1
ATOM 918 C C . ALA A 1 119 ? -5.859 0.158 -3.158 1.00 91.19 119 ALA A C 1
ATOM 920 O O . ALA A 1 119 ? -6.628 0.607 -2.303 1.00 91.19 119 ALA A O 1
ATOM 921 N N . MET A 1 120 ? -6.116 -0.969 -3.829 1.00 89.06 120 MET A N 1
ATOM 922 C CA . MET A 1 120 ? -7.290 -1.803 -3.571 1.00 89.06 120 MET A CA 1
ATOM 923 C C . MET A 1 120 ? -7.258 -2.379 -2.152 1.00 89.06 120 MET A C 1
ATOM 925 O O . MET A 1 120 ? -8.199 -2.162 -1.391 1.00 89.06 120 MET A O 1
ATOM 929 N N . GLY A 1 121 ? -6.149 -3.010 -1.752 1.00 89.44 121 GLY A N 1
ATOM 930 C CA . GLY A 1 121 ? -6.006 -3.576 -0.410 1.00 89.44 121 GLY A CA 1
ATOM 931 C C . GLY A 1 121 ? -6.155 -2.527 0.694 1.00 89.44 121 GLY A C 1
ATOM 932 O O . GLY A 1 121 ? -6.872 -2.745 1.668 1.00 89.44 121 GLY A O 1
ATOM 933 N N . LEU A 1 122 ? -5.549 -1.347 0.531 1.00 90.50 122 LEU A N 1
ATOM 934 C CA . LEU A 1 122 ? -5.700 -0.239 1.481 1.00 90.50 122 LEU A CA 1
ATOM 935 C C . LEU A 1 122 ? -7.141 0.276 1.570 1.00 90.50 122 LEU A C 1
ATOM 937 O O . LEU A 1 122 ? -7.579 0.654 2.657 1.00 90.50 122 LEU A O 1
ATOM 941 N N . THR A 1 123 ? -7.884 0.275 0.462 1.00 92.00 123 THR A N 1
ATOM 942 C CA . THR A 1 123 ? -9.302 0.661 0.456 1.00 92.00 123 THR A CA 1
ATOM 943 C C . THR A 1 123 ? -10.140 -0.323 1.271 1.00 92.00 123 THR A C 1
ATOM 945 O O . THR A 1 123 ? -10.940 0.106 2.104 1.00 92.00 123 THR A O 1
ATOM 948 N N . ASP A 1 124 ? -9.902 -1.626 1.113 1.00 89.50 124 ASP A N 1
ATOM 949 C CA . ASP A 1 124 ? -10.580 -2.662 1.900 1.00 89.50 124 ASP A CA 1
ATOM 950 C C . ASP A 1 124 ? -10.279 -2.506 3.399 1.00 89.50 124 ASP A C 1
ATOM 952 O O . ASP A 1 124 ? -11.192 -2.523 4.230 1.00 89.50 124 ASP A O 1
ATOM 956 N N . TYR A 1 125 ? -9.012 -2.266 3.763 1.00 90.75 125 TYR A N 1
ATOM 957 C CA . TYR A 1 125 ? -8.638 -1.991 5.155 1.00 90.75 125 TYR A CA 1
ATOM 958 C C . TYR A 1 125 ? -9.314 -0.737 5.703 1.00 90.75 125 TYR A C 1
ATOM 960 O O . TYR A 1 125 ? -9.768 -0.739 6.849 1.00 90.75 125 TYR A O 1
ATOM 968 N N . PHE A 1 126 ? -9.406 0.327 4.903 1.00 93.06 126 PHE A N 1
ATOM 969 C CA . PHE A 1 126 ? -10.075 1.555 5.314 1.00 93.06 126 PHE A CA 1
ATOM 970 C C . PHE A 1 126 ? -11.555 1.311 5.631 1.00 93.06 126 PHE A C 1
ATOM 972 O O . PHE A 1 126 ? -12.039 1.778 6.662 1.00 93.06 126 PHE A O 1
ATOM 979 N N . MET A 1 127 ? -12.256 0.519 4.812 1.00 93.94 127 MET A N 1
ATOM 980 C CA . MET A 1 127 ? -13.653 0.153 5.072 1.00 93.94 127 MET A CA 1
ATOM 981 C C . MET A 1 127 ? -13.812 -0.653 6.367 1.00 93.94 127 MET A C 1
ATOM 983 O O . MET A 1 127 ? -14.708 -0.368 7.162 1.00 93.94 127 MET A O 1
ATOM 987 N N . VAL A 1 128 ? -12.924 -1.620 6.618 1.00 95.62 128 VAL A N 1
ATOM 988 C CA . VAL A 1 128 ? -12.937 -2.407 7.863 1.00 95.62 128 VAL A CA 1
ATOM 989 C C . VAL A 1 128 ? -12.699 -1.509 9.075 1.00 95.62 128 VAL A C 1
ATOM 991 O O . VAL A 1 128 ? -13.432 -1.589 10.058 1.00 95.62 128 VAL A O 1
ATOM 994 N N . LEU A 1 129 ? -11.710 -0.616 9.012 1.00 94.31 129 LEU A N 1
ATOM 995 C CA . LEU A 1 129 ? -11.436 0.321 10.100 1.00 94.31 129 LEU A CA 1
ATOM 996 C C . LEU A 1 129 ? -12.612 1.267 10.346 1.00 94.31 129 LEU A C 1
ATOM 998 O O . LEU A 1 129 ? -12.925 1.531 11.505 1.00 94.31 129 LEU A O 1
ATOM 1002 N N . GLN A 1 130 ? -13.296 1.726 9.296 1.00 96.50 130 GLN A N 1
ATOM 1003 C CA . GLN A 1 130 ? -14.496 2.542 9.447 1.00 96.50 130 GLN A CA 1
ATOM 1004 C C . GLN A 1 130 ? -15.587 1.789 10.228 1.00 96.50 130 GLN A C 1
ATOM 1006 O O . GLN A 1 130 ? -16.102 2.313 11.217 1.00 96.50 130 GLN A O 1
ATOM 1011 N N . GLN A 1 131 ? -15.873 0.536 9.871 1.00 96.81 131 GLN A N 1
ATOM 1012 C CA . GLN A 1 131 ? -16.856 -0.296 10.582 1.00 96.81 131 GLN A CA 1
ATOM 1013 C C . GLN A 1 131 ? -16.468 -0.515 12.053 1.00 96.81 131 GLN A C 1
ATOM 1015 O O . GLN A 1 131 ? -17.296 -0.369 12.953 1.00 96.81 131 GLN A O 1
ATOM 1020 N N . VAL A 1 132 ? -15.182 -0.762 12.318 1.00 96.69 132 VAL A N 1
ATOM 1021 C CA . VAL A 1 132 ? -14.645 -0.884 13.682 1.00 96.69 132 VAL A CA 1
ATOM 1022 C C . VAL A 1 132 ? -14.829 0.412 14.471 1.00 96.69 132 VAL A C 1
ATOM 1024 O O . VAL A 1 132 ? -15.216 0.365 15.639 1.00 96.69 132 VAL A O 1
ATOM 1027 N N . THR A 1 133 ? -14.596 1.575 13.854 1.00 95.31 133 THR A N 1
ATOM 1028 C CA . THR A 1 133 ? -14.826 2.877 14.506 1.00 95.31 133 THR A CA 1
ATOM 1029 C C . THR A 1 133 ? -16.304 3.171 14.757 1.00 95.31 133 THR A C 1
ATOM 1031 O O . THR A 1 133 ? -16.629 3.835 15.739 1.00 95.31 133 THR A O 1
ATOM 1034 N N . GLU A 1 134 ? -17.200 2.631 13.931 1.00 96.88 134 GLU A N 1
ATOM 1035 C CA . GLU A 1 134 ? -18.654 2.671 14.133 1.00 96.88 134 GLU A CA 1
ATOM 1036 C C . GLU A 1 134 ? -19.125 1.672 15.212 1.00 96.88 134 GLU A C 1
ATOM 1038 O O . GLU A 1 134 ? -20.287 1.691 15.623 1.00 96.88 134 GLU A O 1
ATOM 1043 N N . GLY A 1 135 ? -18.212 0.846 15.736 1.00 95.00 135 GLY A N 1
ATOM 1044 C CA . GLY A 1 135 ? -18.449 -0.090 16.833 1.00 95.00 135 GLY A CA 1
ATOM 1045 C C . GLY A 1 135 ? -18.746 -1.522 16.390 1.00 95.00 135 GLY A C 1
ATOM 1046 O O . GLY A 1 135 ? -18.997 -2.376 17.246 1.00 95.00 135 GLY A O 1
ATOM 1047 N N . ASP A 1 136 ? -18.697 -1.818 15.090 1.00 96.94 136 ASP A N 1
ATOM 1048 C CA . ASP A 1 136 ? -18.796 -3.188 14.598 1.00 96.94 136 ASP A CA 1
ATOM 1049 C C . ASP A 1 136 ? -17.455 -3.915 14.777 1.00 96.94 136 ASP A C 1
ATOM 1051 O O . ASP A 1 136 ? -16.511 -3.753 14.011 1.00 96.94 136 ASP A O 1
ATOM 1055 N N . LEU A 1 137 ? -17.373 -4.739 15.823 1.00 96.25 137 LEU A N 1
ATOM 1056 C CA . LEU A 1 137 ? -16.209 -5.580 16.129 1.00 96.25 137 LEU A CA 1
ATOM 1057 C C . LEU A 1 137 ? -16.383 -7.032 15.643 1.00 96.25 137 LEU A C 1
ATOM 1059 O O . LEU A 1 137 ? -15.749 -7.948 16.179 1.00 96.25 137 LEU A O 1
ATOM 1063 N N . THR A 1 138 ? -17.300 -7.274 14.702 1.00 95.06 138 THR A N 1
ATOM 1064 C CA . THR A 1 138 ? -17.534 -8.599 14.097 1.00 95.06 138 THR A CA 1
ATOM 1065 C C . THR A 1 138 ? -16.824 -8.782 12.758 1.00 95.06 138 THR A C 1
ATOM 1067 O O . THR A 1 138 ? -16.680 -9.912 12.286 1.00 95.06 138 THR A O 1
ATOM 1070 N N . VAL A 1 139 ? -16.347 -7.680 12.187 1.00 96.31 139 VAL A N 1
ATOM 1071 C CA . VAL A 1 139 ? -15.648 -7.613 10.906 1.00 96.31 139 VAL A CA 1
ATOM 1072 C C . VAL A 1 139 ? -14.209 -8.097 11.043 1.00 96.31 139 VAL A C 1
ATOM 1074 O O . VAL A 1 139 ? -13.622 -8.045 12.124 1.00 96.31 139 VAL A O 1
ATOM 1077 N N . ASN A 1 140 ? -13.633 -8.561 9.935 1.00 95.00 140 ASN A N 1
ATOM 1078 C CA . ASN A 1 140 ? -12.225 -8.931 9.862 1.00 95.00 140 ASN A CA 1
ATOM 1079 C C . ASN A 1 140 ? -11.605 -8.347 8.601 1.00 95.00 140 ASN A C 1
ATOM 1081 O O . ASN A 1 140 ? -12.220 -8.308 7.537 1.00 95.00 140 ASN A O 1
ATOM 1085 N N . ALA A 1 141 ? -10.363 -7.928 8.745 1.00 94.25 141 ALA A N 1
ATOM 1086 C CA . ALA A 1 141 ? -9.518 -7.488 7.666 1.00 94.25 141 ALA A CA 1
ATOM 1087 C C . ALA A 1 141 ? -8.989 -8.698 6.880 1.00 94.25 141 ALA A C 1
ATOM 1089 O O . ALA A 1 141 ? -8.721 -9.748 7.474 1.00 94.25 141 ALA A O 1
ATOM 1090 N N . ASN A 1 142 ? -8.840 -8.557 5.559 1.00 91.12 142 ASN A N 1
ATOM 1091 C CA . ASN A 1 142 ? -8.291 -9.622 4.719 1.00 91.12 142 ASN A CA 1
ATOM 1092 C C . ASN A 1 142 ? -6.829 -9.915 5.120 1.00 91.12 142 ASN A C 1
ATOM 1094 O O . ASN A 1 142 ? -6.083 -8.997 5.455 1.00 91.12 142 ASN A O 1
ATOM 1098 N N . GLU A 1 143 ? -6.424 -11.184 5.106 1.00 92.00 143 GLU A N 1
ATOM 1099 C CA . GLU A 1 143 ? -5.052 -11.641 5.393 1.00 92.00 143 GLU A CA 1
ATOM 1100 C C . GLU A 1 143 ? -4.440 -12.440 4.231 1.00 92.00 143 GLU A C 1
ATOM 1102 O O . GLU A 1 143 ? -3.373 -13.036 4.394 1.00 92.00 143 GLU A O 1
ATOM 1107 N N . ASP A 1 144 ? -5.126 -12.472 3.086 1.00 89.06 144 ASP A N 1
ATOM 1108 C CA . ASP A 1 144 ? -4.689 -13.130 1.859 1.00 89.06 144 ASP A CA 1
ATOM 1109 C C . ASP A 1 144 ? -4.907 -12.199 0.655 1.00 89.06 144 ASP A C 1
ATOM 1111 O O . ASP A 1 144 ? -5.848 -12.334 -0.129 1.00 89.06 144 ASP A O 1
ATOM 1115 N N . THR A 1 145 ? -4.068 -11.169 0.560 1.00 83.50 145 THR A N 1
ATOM 1116 C CA . THR A 1 145 ? -4.095 -10.163 -0.514 1.00 83.50 145 THR A CA 1
ATOM 1117 C C . THR A 1 145 ? -3.035 -10.415 -1.589 1.00 83.50 145 THR A C 1
ATOM 1119 O O . THR A 1 145 ? -2.881 -9.603 -2.497 1.00 83.50 145 THR A O 1
ATOM 1122 N N . GLY A 1 146 ? -2.254 -11.495 -1.471 1.00 84.69 146 GLY A N 1
ATOM 1123 C CA . GLY A 1 146 ? -1.081 -11.755 -2.317 1.00 84.69 146 GLY A CA 1
ATOM 1124 C C . GLY A 1 146 ? 0.139 -10.862 -2.034 1.00 84.69 146 GLY A C 1
ATOM 1125 O O . GLY A 1 146 ? 1.183 -11.065 -2.648 1.00 84.69 146 GLY A O 1
ATOM 1126 N N . ASP A 1 147 ? 0.039 -9.922 -1.089 1.00 88.50 147 ASP A N 1
ATOM 1127 C CA . ASP A 1 147 ? 1.117 -9.020 -0.667 1.00 88.50 147 ASP A CA 1
ATOM 1128 C C . ASP A 1 147 ? 1.406 -9.228 0.827 1.00 88.50 147 ASP A C 1
ATOM 1130 O O . ASP A 1 147 ? 0.500 -9.176 1.661 1.00 88.50 147 ASP A O 1
ATOM 1134 N N . ASP A 1 148 ? 2.666 -9.492 1.185 1.00 90.19 148 ASP A N 1
ATOM 1135 C CA . ASP A 1 148 ? 3.026 -9.818 2.572 1.00 90.19 148 ASP A CA 1
ATOM 1136 C C . ASP A 1 148 ? 2.817 -8.639 3.534 1.00 90.19 148 ASP A C 1
ATOM 1138 O O . ASP A 1 148 ? 2.387 -8.842 4.671 1.00 90.19 148 ASP A O 1
ATOM 1142 N N . LEU A 1 149 ? 3.063 -7.401 3.091 1.00 89.56 149 LEU A N 1
ATOM 1143 C CA . LEU A 1 149 ? 2.900 -6.215 3.934 1.00 89.56 149 LEU A CA 1
ATOM 1144 C C . LEU A 1 149 ? 1.427 -5.969 4.243 1.00 89.56 149 LEU A C 1
ATOM 1146 O O . LEU A 1 149 ? 1.076 -5.710 5.398 1.00 89.56 149 LEU A O 1
ATOM 1150 N N . LEU A 1 150 ? 0.563 -6.097 3.236 1.00 91.50 150 LEU A N 1
ATOM 1151 C CA . LEU A 1 150 ? -0.879 -6.028 3.444 1.00 91.50 150 LEU A CA 1
ATOM 1152 C C . LEU A 1 150 ? -1.350 -7.167 4.355 1.00 91.50 150 LEU A C 1
ATOM 1154 O O . LEU A 1 150 ? -2.002 -6.899 5.360 1.00 91.50 150 LEU A O 1
ATOM 1158 N N . ASN A 1 151 ? -0.912 -8.406 4.128 1.00 92.44 151 ASN A N 1
ATOM 1159 C CA . ASN A 1 151 ? -1.256 -9.532 5.000 1.00 92.44 151 ASN A CA 1
ATOM 1160 C C . ASN A 1 151 ? -0.835 -9.305 6.464 1.00 92.44 151 ASN A C 1
ATOM 1162 O O . ASN A 1 151 ? -1.578 -9.640 7.393 1.00 92.44 151 ASN A O 1
ATOM 1166 N N . GLN A 1 152 ? 0.345 -8.724 6.705 1.00 93.75 152 GLN A N 1
ATOM 1167 C CA . GLN A 1 152 ? 0.788 -8.352 8.051 1.00 93.75 152 GLN A CA 1
ATOM 1168 C C . GLN A 1 152 ? -0.067 -7.234 8.658 1.00 93.75 152 GLN A C 1
ATOM 1170 O O . GLN A 1 152 ? -0.423 -7.314 9.840 1.00 93.75 152 GLN A O 1
ATOM 1175 N N . LEU A 1 153 ? -0.445 -6.227 7.866 1.00 93.38 153 LEU A N 1
ATOM 1176 C CA . LEU A 1 153 ? -1.360 -5.168 8.292 1.00 93.38 153 LEU A CA 1
ATOM 1177 C C . LEU A 1 153 ? -2.741 -5.731 8.659 1.00 93.38 153 LEU A C 1
ATOM 1179 O O . LEU A 1 153 ? -3.309 -5.341 9.684 1.00 93.38 153 LEU A O 1
ATOM 1183 N N . GLY A 1 154 ? -3.252 -6.689 7.884 1.00 93.94 154 GLY A N 1
ATOM 1184 C CA . GLY A 1 154 ? -4.502 -7.386 8.174 1.00 93.94 154 GLY A CA 1
ATOM 1185 C C . GLY A 1 154 ? -4.454 -8.156 9.485 1.00 93.94 154 GLY A C 1
ATOM 1186 O O . GLY A 1 154 ? -5.295 -7.931 10.355 1.00 93.94 154 GLY A O 1
ATOM 1187 N N . LYS A 1 155 ? -3.400 -8.950 9.701 1.00 95.38 155 LYS A N 1
ATOM 1188 C CA . LYS A 1 155 ? -3.167 -9.655 10.975 1.00 95.38 155 LYS A CA 1
ATOM 1189 C C . LYS A 1 155 ? -3.093 -8.694 12.162 1.00 95.38 155 LYS A C 1
ATOM 1191 O O . LYS A 1 155 ? -3.664 -8.957 13.224 1.00 95.38 155 LYS A O 1
ATOM 1196 N N . GLY A 1 156 ? -2.390 -7.572 11.996 1.00 95.31 156 GLY A N 1
ATOM 1197 C CA . GLY A 1 156 ? -2.293 -6.518 13.007 1.00 95.31 156 GLY A CA 1
ATOM 1198 C C . GLY A 1 156 ? -3.657 -5.913 13.344 1.00 95.31 156 GLY A C 1
ATOM 1199 O O . GLY A 1 156 ? -4.021 -5.813 14.518 1.00 95.31 156 GLY A O 1
ATOM 1200 N N . THR A 1 157 ? -4.435 -5.588 12.313 1.00 95.00 157 THR A N 1
ATOM 1201 C CA . THR A 1 157 ? -5.796 -5.051 12.432 1.00 95.00 157 THR A CA 1
ATOM 1202 C C . THR A 1 157 ? -6.727 -6.044 13.127 1.00 95.00 157 THR A C 1
ATOM 1204 O O . THR A 1 157 ? -7.390 -5.685 14.098 1.00 95.00 157 THR A O 1
ATOM 1207 N N . ASN A 1 158 ? -6.714 -7.318 12.738 1.00 96.31 158 ASN A N 1
ATOM 1208 C CA . ASN A 1 158 ? -7.546 -8.354 13.357 1.00 96.31 158 ASN A CA 1
ATOM 1209 C C . ASN A 1 158 ? -7.193 -8.579 14.833 1.00 96.31 158 ASN A C 1
ATOM 1211 O O . ASN A 1 158 ? -8.080 -8.703 15.682 1.00 96.31 158 ASN A O 1
ATOM 1215 N N . ARG A 1 159 ? -5.901 -8.542 15.188 1.00 97.25 159 ARG A N 1
ATOM 1216 C CA . ARG A 1 159 ? -5.467 -8.590 16.593 1.00 97.25 159 ARG A CA 1
ATOM 1217 C C . ARG A 1 159 ? -5.964 -7.377 17.388 1.00 97.25 159 ARG A C 1
ATOM 1219 O O . ARG A 1 159 ? -6.353 -7.532 18.551 1.00 97.25 159 ARG A O 1
ATOM 1226 N N . MET A 1 160 ? -5.971 -6.188 16.785 1.00 96.88 160 MET A N 1
ATOM 1227 C CA . MET A 1 160 ? -6.531 -4.980 17.397 1.00 96.88 160 MET A CA 1
ATOM 1228 C C . MET A 1 160 ? -8.040 -5.129 17.635 1.00 96.88 160 MET A C 1
ATOM 1230 O O . MET A 1 160 ? -8.490 -4.917 18.760 1.00 96.88 160 MET A O 1
ATOM 1234 N N . ILE A 1 161 ? -8.804 -5.571 16.630 1.00 97.19 161 ILE A N 1
ATOM 1235 C CA . ILE A 1 161 ? -10.255 -5.813 16.735 1.00 97.19 161 ILE A CA 1
ATOM 1236 C C . ILE A 1 161 ? -10.557 -6.821 17.851 1.00 97.19 161 ILE A C 1
ATOM 1238 O O . ILE A 1 161 ? -11.402 -6.568 18.712 1.00 97.19 161 ILE A O 1
ATOM 1242 N N . ALA A 1 162 ? -9.820 -7.934 17.902 1.00 97.69 162 ALA A N 1
ATOM 1243 C CA . ALA A 1 162 ? -9.974 -8.942 18.951 1.00 97.69 162 ALA A CA 1
ATOM 1244 C C . ALA A 1 162 ? -9.720 -8.368 20.357 1.00 97.69 162 ALA A C 1
ATOM 1246 O O . ALA A 1 162 ? -10.463 -8.662 21.295 1.00 97.69 162 ALA A O 1
ATOM 1247 N N . SER A 1 163 ? -8.708 -7.508 20.497 1.00 97.69 163 SER A N 1
ATOM 1248 C CA . SER A 1 163 ? -8.385 -6.844 21.765 1.00 97.69 163 SER A CA 1
ATOM 1249 C C . SER A 1 163 ? -9.484 -5.866 22.192 1.00 97.69 163 SER A C 1
ATOM 1251 O O . SER A 1 163 ? -9.883 -5.854 23.356 1.00 97.69 163 SER A O 1
ATOM 1253 N N . LEU A 1 164 ? -10.030 -5.086 21.253 1.00 97.12 164 LEU A N 1
ATOM 1254 C CA . LEU A 1 164 ? -11.162 -4.187 21.508 1.00 97.12 164 LEU A CA 1
ATOM 1255 C C . LEU A 1 164 ? -12.419 -4.958 21.929 1.00 97.12 164 LEU A C 1
ATOM 1257 O O . LEU A 1 164 ? -13.137 -4.536 22.840 1.00 97.12 164 LEU A O 1
ATOM 1261 N N . LYS A 1 165 ? -12.664 -6.117 21.313 1.00 97.06 165 LYS A N 1
ATOM 1262 C CA . LYS A 1 165 ? -13.786 -6.992 21.659 1.00 97.06 165 LYS A CA 1
ATOM 1263 C C . LYS A 1 165 ? -13.661 -7.528 23.084 1.00 97.06 165 LYS A C 1
ATOM 1265 O O . LYS A 1 165 ? -14.622 -7.447 23.846 1.00 97.06 165 LYS A O 1
ATOM 1270 N N . ASP A 1 166 ? -12.483 -8.020 23.463 1.00 97.75 166 ASP A N 1
ATOM 1271 C CA . ASP A 1 166 ? -12.204 -8.496 24.824 1.00 97.75 166 ASP A CA 1
ATOM 1272 C C . ASP A 1 166 ? -12.360 -7.376 25.867 1.00 97.75 166 ASP A C 1
ATOM 1274 O O . ASP A 1 166 ? -13.035 -7.554 26.884 1.00 97.75 166 ASP A O 1
ATOM 1278 N N . LEU A 1 167 ? -11.827 -6.183 25.582 1.00 97.31 167 LEU A N 1
ATOM 1279 C CA . LEU A 1 167 ? -12.008 -5.009 26.440 1.00 97.31 167 LEU A CA 1
ATOM 1280 C C . LEU A 1 167 ? -13.488 -4.651 26.615 1.00 97.31 167 LEU A C 1
ATOM 1282 O O . LEU A 1 167 ? -13.929 -4.406 27.737 1.00 97.31 167 LEU A O 1
ATOM 1286 N N . THR A 1 168 ? -14.271 -4.678 25.537 1.00 96.06 168 THR A N 1
ATOM 1287 C CA . THR A 1 168 ? -15.713 -4.392 25.586 1.00 96.06 168 THR A CA 1
ATOM 1288 C C . THR A 1 168 ? -16.462 -5.405 26.458 1.00 96.06 168 THR A C 1
ATOM 1290 O O . THR A 1 168 ? -17.303 -5.021 27.276 1.00 96.06 168 THR A O 1
ATOM 1293 N N . VAL A 1 169 ? -16.129 -6.697 26.347 1.00 96.94 169 VAL A N 1
ATOM 1294 C CA . VAL A 1 169 ? -16.705 -7.753 27.198 1.00 96.94 169 VAL A CA 1
ATOM 1295 C C . VAL A 1 169 ? -16.370 -7.508 28.670 1.00 96.94 169 VAL A C 1
ATOM 1297 O O . VAL A 1 169 ? -17.280 -7.493 29.502 1.00 96.94 169 VAL A O 1
ATOM 1300 N N . LYS A 1 170 ? -15.100 -7.234 28.985 1.00 97.81 170 LYS A N 1
ATOM 1301 C CA . LYS A 1 170 ? -14.644 -6.949 30.354 1.00 97.81 170 LYS A CA 1
ATOM 1302 C C . LYS A 1 170 ? -15.326 -5.721 30.949 1.00 97.81 170 LYS A C 1
ATOM 1304 O O . LYS A 1 170 ? -15.782 -5.770 32.088 1.00 97.81 170 LYS A O 1
ATOM 1309 N N . VAL A 1 171 ? -15.447 -4.630 30.190 1.00 97.69 171 VAL A N 1
ATOM 1310 C CA . VAL A 1 171 ? -16.149 -3.414 30.638 1.00 97.69 171 VAL A CA 1
ATOM 1311 C C . VAL A 1 171 ? -17.613 -3.719 30.958 1.00 97.69 171 VAL A C 1
ATOM 1313 O O . VAL A 1 171 ? -18.116 -3.288 31.997 1.00 97.69 171 VAL A O 1
ATOM 1316 N N . ARG A 1 172 ? -18.293 -4.513 30.121 1.00 97.38 172 ARG A N 1
ATOM 1317 C CA . ARG A 1 172 ? -19.682 -4.926 30.364 1.00 97.38 172 ARG A CA 1
ATOM 1318 C C . ARG A 1 172 ? -19.824 -5.779 31.627 1.00 97.38 172 ARG A C 1
ATOM 1320 O O . ARG A 1 172 ? -20.760 -5.576 32.398 1.00 97.38 172 ARG A O 1
ATOM 1327 N N . GLU A 1 173 ? -18.910 -6.717 31.860 1.00 97.81 173 GLU A N 1
ATOM 1328 C CA . GLU A 1 173 ? -18.896 -7.525 33.087 1.00 97.81 173 GLU A CA 1
ATOM 1329 C C . GLU A 1 173 ? -18.694 -6.662 34.337 1.00 97.81 173 GLU A C 1
ATOM 1331 O O . GLU A 1 173 ? -19.448 -6.794 35.302 1.00 97.81 173 GLU A O 1
ATOM 1336 N N . GLN A 1 174 ? -17.745 -5.723 34.304 1.00 97.81 174 GLN A N 1
ATOM 1337 C CA . GLN A 1 174 ? -17.508 -4.792 35.411 1.00 97.81 174 GLN A CA 1
ATOM 1338 C C . GLN A 1 174 ? -18.714 -3.885 35.676 1.00 97.81 174 GLN A C 1
ATOM 1340 O O . GLN A 1 174 ? -19.078 -3.668 36.832 1.00 97.81 174 GLN A O 1
ATOM 1345 N N . ALA A 1 175 ? -19.391 -3.409 34.628 1.00 98.00 175 ALA A N 1
ATOM 1346 C CA . ALA A 1 175 ? -20.619 -2.631 34.770 1.00 98.00 175 ALA A CA 1
ATOM 1347 C C . ALA A 1 175 ? -21.736 -3.438 35.462 1.00 98.00 175 ALA A C 1
ATOM 1349 O O . ALA A 1 175 ? -22.414 -2.916 36.348 1.00 98.00 175 ALA A O 1
ATOM 1350 N N . ASN A 1 176 ? -21.888 -4.724 35.128 1.00 97.69 176 ASN A N 1
ATOM 1351 C CA . ASN A 1 176 ? -22.857 -5.608 35.784 1.00 97.69 176 ASN A CA 1
ATOM 1352 C C . ASN A 1 176 ? -22.513 -5.858 37.261 1.00 97.69 176 ASN A C 1
ATOM 1354 O O . ASN A 1 176 ? -23.396 -5.801 38.122 1.00 97.69 176 ASN A O 1
ATOM 1358 N N . LEU A 1 177 ? -21.235 -6.094 37.574 1.00 97.56 177 LEU A N 1
ATOM 1359 C CA . LEU A 1 177 ? -20.765 -6.244 38.957 1.00 97.56 177 LEU A CA 1
ATOM 1360 C C . LEU A 1 177 ? -21.013 -4.971 39.777 1.00 97.56 177 LEU A C 1
ATOM 1362 O O . LEU A 1 177 ? -21.474 -5.045 40.922 1.00 97.56 177 LEU A O 1
ATOM 1366 N N . LEU A 1 178 ? -20.763 -3.803 39.181 1.00 97.19 178 LEU A N 1
ATOM 1367 C CA . LEU A 1 178 ? -21.017 -2.509 39.805 1.00 97.19 178 LEU A CA 1
ATOM 1368 C C . LEU A 1 178 ? -22.515 -2.290 40.058 1.00 97.19 178 LEU A C 1
ATOM 1370 O O . LEU A 1 178 ? -22.890 -1.893 41.161 1.00 97.19 178 LEU A O 1
ATOM 1374 N N . ALA A 1 179 ? -23.376 -2.609 39.087 1.00 97.62 179 ALA A N 1
ATOM 1375 C CA . ALA A 1 179 ? -24.828 -2.514 39.237 1.00 97.62 179 ALA A CA 1
ATOM 1376 C C . ALA A 1 179 ? -25.354 -3.421 40.365 1.00 97.62 179 ALA A C 1
ATOM 1378 O O . ALA A 1 179 ? -26.143 -2.982 41.206 1.00 97.62 179 ALA A O 1
ATOM 1379 N N . SER A 1 180 ? -24.867 -4.664 40.442 1.00 97.44 180 SER A N 1
ATOM 1380 C CA . SER A 1 180 ? -25.203 -5.590 41.531 1.00 97.44 180 SER A CA 1
ATOM 1381 C C . SER A 1 180 ? -24.749 -5.056 42.894 1.00 97.44 180 SER A C 1
ATOM 1383 O O . SER A 1 180 ? -25.510 -5.074 43.864 1.00 97.44 180 SER A O 1
ATOM 1385 N N . SER A 1 181 ? -23.527 -4.525 42.969 1.00 97.81 181 SER A N 1
ATOM 1386 C CA . SER A 1 181 ? -22.974 -3.940 44.196 1.00 97.81 181 SER A CA 1
ATOM 1387 C C . SER A 1 181 ? -23.780 -2.726 44.663 1.00 97.81 181 SER A C 1
ATOM 1389 O O . SER A 1 181 ? -24.087 -2.609 45.850 1.00 97.81 181 SER A O 1
ATOM 1391 N N . ALA A 1 182 ? -24.193 -1.859 43.734 1.00 97.81 182 ALA A N 1
ATOM 1392 C CA . ALA A 1 182 ? -25.053 -0.718 44.026 1.00 97.81 182 ALA A CA 1
ATOM 1393 C C . ALA A 1 182 ? -26.415 -1.156 44.594 1.00 97.81 182 ALA A C 1
ATOM 1395 O O . ALA A 1 182 ? -26.897 -0.560 45.558 1.00 97.81 182 ALA A O 1
ATOM 1396 N N . ASN A 1 183 ? -27.009 -2.230 44.063 1.00 97.31 183 ASN A N 1
ATOM 1397 C CA . ASN A 1 183 ? -28.276 -2.762 44.566 1.00 97.31 183 ASN A CA 1
ATOM 1398 C C . ASN A 1 183 ? -28.143 -3.354 45.984 1.00 97.31 183 ASN A C 1
ATOM 1400 O O . ASN A 1 183 ? -28.972 -3.077 46.855 1.00 97.31 183 ASN A O 1
ATOM 1404 N N . SER A 1 184 ? -27.068 -4.105 46.247 1.00 97.56 184 SER A N 1
ATOM 1405 C CA . SER A 1 184 ? -26.746 -4.609 47.591 1.00 97.56 184 SER A CA 1
ATOM 1406 C C . SER A 1 184 ? -26.542 -3.468 48.586 1.00 97.56 184 SER A C 1
ATOM 1408 O O . SER A 1 184 ? -27.117 -3.487 49.675 1.00 97.56 184 SER A O 1
ATOM 1410 N N . MET A 1 185 ? -25.790 -2.437 48.196 1.00 96.38 185 MET A N 1
ATOM 1411 C CA . MET A 1 185 ? -25.556 -1.264 49.034 1.00 96.38 185 MET A CA 1
ATOM 1412 C C . MET A 1 185 ? -26.856 -0.511 49.323 1.00 96.38 185 MET A C 1
ATOM 1414 O O . MET A 1 185 ? -27.114 -0.186 50.476 1.00 96.38 185 MET A O 1
ATOM 1418 N N . ALA A 1 186 ? -27.731 -0.327 48.330 1.00 96.81 186 ALA A N 1
ATOM 1419 C CA . ALA A 1 186 ? -29.045 0.282 48.538 1.00 96.81 186 ALA A CA 1
ATOM 1420 C C . ALA A 1 186 ? -29.910 -0.511 49.536 1.00 96.81 186 ALA A C 1
ATOM 1422 O O . ALA A 1 186 ? -30.623 0.083 50.350 1.00 96.81 186 ALA A O 1
ATOM 1423 N N . SER A 1 187 ? -29.841 -1.847 49.509 1.00 97.25 187 SER A N 1
ATOM 1424 C CA . SER A 1 187 ? -30.521 -2.701 50.489 1.00 97.25 187 SER A CA 1
ATOM 1425 C C . SER A 1 187 ? -29.954 -2.516 51.900 1.00 97.25 187 SER A C 1
ATOM 1427 O O . SER A 1 187 ? -30.716 -2.295 52.845 1.00 97.25 187 SER A O 1
ATOM 1429 N N . VAL A 1 188 ? -28.623 -2.530 52.039 1.00 97.50 188 VAL A N 1
ATOM 1430 C CA . VAL A 1 188 ? -27.933 -2.282 53.316 1.00 97.50 188 VAL A CA 1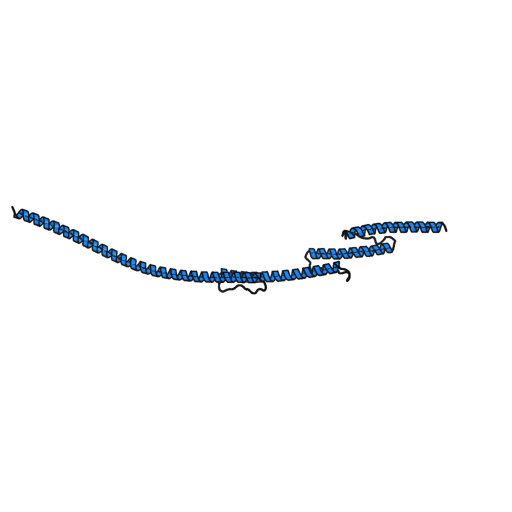
ATOM 1431 C C . VAL A 1 188 ? -28.282 -0.898 53.860 1.00 97.50 188 VAL A C 1
ATOM 1433 O O . VAL A 1 188 ? -28.654 -0.777 55.023 1.00 97.50 188 VAL A O 1
ATOM 1436 N N . THR A 1 189 ? -28.262 0.141 53.023 1.00 97.12 189 THR A N 1
ATOM 1437 C CA . THR A 1 189 ? -28.652 1.498 53.421 1.00 97.12 189 THR A CA 1
ATOM 1438 C C . THR A 1 189 ? -30.091 1.535 53.928 1.00 97.12 189 THR A C 1
ATOM 1440 O O . THR A 1 189 ? -30.326 2.095 54.994 1.00 97.12 189 THR A O 1
ATOM 1443 N N . LYS A 1 190 ? -31.050 0.888 53.246 1.00 96.75 190 LYS A N 1
ATOM 1444 C CA . LYS A 1 190 ? -32.446 0.807 53.719 1.00 96.75 190 LYS A CA 1
ATOM 1445 C C . LYS A 1 190 ? -32.554 0.142 55.092 1.00 96.75 190 LYS A C 1
ATOM 1447 O O . LYS A 1 190 ? -33.326 0.608 55.928 1.00 96.75 190 LYS A O 1
ATOM 1452 N N . GLN A 1 191 ? -31.807 -0.935 55.332 1.00 97.12 191 GLN A N 1
ATOM 1453 C CA . GLN A 1 191 ? -31.779 -1.599 56.636 1.00 97.12 191 GLN A CA 1
ATOM 1454 C C . GLN A 1 191 ? -31.175 -0.690 57.712 1.00 97.12 191 GLN A C 1
ATOM 1456 O O . GLN A 1 191 ? -31.772 -0.537 58.775 1.00 97.12 191 GLN A O 1
ATOM 1461 N N . SER A 1 192 ? -30.055 -0.029 57.419 1.00 95.94 192 SER A N 1
ATOM 1462 C CA . SER A 1 192 ? -29.430 0.933 58.330 1.00 95.94 192 SER A CA 1
ATOM 1463 C C . SER A 1 192 ? -30.355 2.105 58.656 1.00 95.94 192 SER A C 1
ATOM 1465 O O . SER A 1 192 ? -30.446 2.497 59.814 1.00 95.94 192 SER A O 1
ATOM 1467 N N . THR A 1 193 ? -31.100 2.639 57.683 1.00 96.44 193 THR A N 1
ATOM 1468 C CA . THR A 1 193 ? -32.092 3.698 57.930 1.00 96.44 193 THR A CA 1
ATOM 1469 C C . THR A 1 193 ? -33.209 3.225 58.862 1.00 96.44 193 THR A C 1
ATOM 1471 O O . THR A 1 193 ? -33.602 3.970 59.758 1.00 96.44 193 THR A O 1
ATOM 1474 N N . ARG A 1 194 ? -33.697 1.985 58.705 1.00 96.50 194 ARG A N 1
ATOM 1475 C CA . ARG A 1 194 ? -34.682 1.404 59.637 1.00 96.50 194 ARG A CA 1
ATOM 1476 C C . ARG A 1 194 ? -34.106 1.265 61.047 1.00 96.50 194 ARG A C 1
ATOM 1478 O O . ARG A 1 194 ? -34.732 1.728 61.992 1.00 96.50 194 ARG A O 1
ATOM 1485 N N . ALA A 1 195 ? -32.892 0.729 61.173 1.00 96.31 195 ALA A N 1
ATOM 1486 C CA . ALA A 1 195 ? -32.212 0.587 62.461 1.00 96.31 195 ALA A CA 1
ATOM 1487 C C . ALA A 1 195 ? -31.973 1.944 63.153 1.00 96.31 195 ALA A C 1
ATOM 1489 O O . ALA A 1 195 ? -32.162 2.069 64.360 1.00 96.31 195 ALA A O 1
ATOM 1490 N N . LEU A 1 196 ? -31.611 2.986 62.395 1.00 95.75 196 LEU A N 1
ATOM 1491 C CA . LEU A 1 196 ? -31.483 4.352 62.914 1.00 95.75 196 LEU A CA 1
ATOM 1492 C C . LEU A 1 196 ? -32.823 4.910 63.415 1.00 95.75 196 LEU A C 1
ATOM 1494 O O . LEU A 1 196 ? -32.856 5.582 64.446 1.00 95.75 196 LEU A O 1
ATOM 1498 N N . SER A 1 197 ? -33.926 4.615 62.721 1.00 95.88 197 SER A N 1
ATOM 1499 C CA . SER A 1 197 ? -35.268 5.002 63.168 1.00 95.88 197 SER A CA 1
ATOM 1500 C C . SER A 1 197 ? -35.641 4.322 64.488 1.00 95.88 197 SER A C 1
ATOM 1502 O O . SER A 1 197 ? -36.127 4.990 65.398 1.00 95.88 197 SER A O 1
ATOM 1504 N N . GLU A 1 198 ? -35.380 3.019 64.619 1.00 96.50 198 GLU A N 1
ATOM 1505 C CA . GLU A 1 198 ? -35.619 2.264 65.858 1.00 96.50 198 GLU A CA 1
ATOM 1506 C C . GLU A 1 198 ? -34.765 2.791 67.019 1.00 96.50 198 GLU A C 1
ATOM 1508 O O . GLU A 1 198 ? -35.277 3.005 68.120 1.00 96.50 198 GLU A O 1
ATOM 1513 N N . LEU A 1 199 ? -33.484 3.085 66.764 1.00 95.81 199 LEU A N 1
ATOM 1514 C CA . LEU A 1 199 ? -32.591 3.723 67.733 1.00 95.81 199 LEU A CA 1
ATOM 1515 C C . LEU A 1 199 ? -33.134 5.073 68.210 1.00 95.81 199 LEU A C 1
ATOM 1517 O O . LEU A 1 199 ? -33.112 5.350 69.406 1.00 95.81 199 LEU A O 1
ATOM 1521 N N . SER A 1 200 ? -33.649 5.904 67.301 1.00 97.00 200 SER A N 1
ATOM 1522 C CA . SER A 1 200 ? -34.248 7.194 67.659 1.00 97.00 200 SER A CA 1
ATOM 1523 C C . SER A 1 200 ? -35.459 7.023 68.583 1.00 97.00 200 SER A C 1
ATOM 1525 O O . SER A 1 200 ? -35.556 7.707 69.605 1.00 97.00 200 SER A O 1
ATOM 1527 N N . THR A 1 201 ? -36.344 6.064 68.287 1.00 96.44 201 THR A N 1
ATOM 1528 C CA . THR A 1 201 ? -37.477 5.730 69.162 1.00 96.44 201 THR A CA 1
ATOM 1529 C C . THR A 1 201 ? -37.006 5.251 70.536 1.00 96.44 201 THR A C 1
ATOM 1531 O O . THR A 1 201 ? -37.519 5.718 71.554 1.00 96.44 201 THR A O 1
ATOM 1534 N N . ALA A 1 202 ? -35.997 4.379 70.590 1.00 95.94 202 ALA A N 1
ATOM 1535 C CA . ALA A 1 202 ? -35.425 3.903 71.848 1.00 95.94 202 ALA A CA 1
ATOM 1536 C C . ALA A 1 202 ? -34.829 5.051 72.680 1.00 95.94 202 ALA A C 1
ATOM 1538 O O . ALA A 1 202 ? -35.091 5.138 73.879 1.00 95.94 202 ALA A O 1
ATOM 1539 N N . ILE A 1 203 ? -34.099 5.978 72.050 1.00 95.81 203 ILE A N 1
ATOM 1540 C CA . ILE A 1 203 ? -33.556 7.174 72.713 1.00 95.81 203 ILE A CA 1
ATOM 1541 C C . ILE A 1 203 ? -34.685 8.037 73.292 1.00 95.81 203 ILE A C 1
ATOM 1543 O O . ILE A 1 203 ? -34.585 8.485 74.434 1.00 95.81 203 ILE A O 1
ATOM 1547 N N . SER A 1 204 ? -35.781 8.236 72.551 1.00 96.00 204 SER A N 1
ATOM 1548 C CA . SER A 1 204 ? -36.940 8.993 73.041 1.00 96.00 204 SER A CA 1
ATOM 1549 C C . SER A 1 204 ? -37.581 8.340 74.271 1.00 96.00 204 SER A C 1
ATOM 1551 O O . SER A 1 204 ? -37.926 9.037 75.227 1.00 96.00 204 SER A O 1
ATOM 1553 N N . LEU A 1 205 ? -37.725 7.011 74.271 1.00 96.00 205 LEU A N 1
ATOM 1554 C CA . LEU A 1 205 ? -38.257 6.259 75.413 1.00 96.00 205 LEU A CA 1
ATOM 1555 C C . LEU A 1 205 ? -37.333 6.355 76.632 1.00 96.00 205 LEU A C 1
ATOM 1557 O O . LEU A 1 205 ? -37.806 6.612 77.738 1.00 96.00 205 LEU A O 1
ATOM 1561 N N . ILE A 1 206 ? -36.019 6.215 76.429 1.00 95.69 206 ILE A N 1
ATOM 1562 C CA . ILE A 1 206 ? -35.011 6.371 77.488 1.00 95.69 206 ILE A CA 1
ATOM 1563 C C . ILE A 1 206 ? -35.071 7.782 78.077 1.00 95.69 206 ILE A C 1
ATOM 1565 O O . ILE A 1 2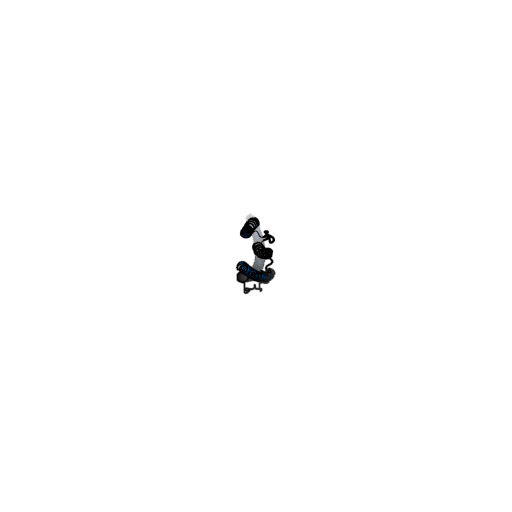06 ? -35.060 7.936 79.297 1.00 95.69 206 ILE A O 1
ATOM 1569 N N . SER A 1 207 ? -35.180 8.811 77.232 1.00 96.06 207 SER A N 1
ATOM 1570 C CA . SER A 1 207 ? -35.287 10.197 77.689 1.00 96.06 207 SER A CA 1
ATOM 1571 C C . SER A 1 207 ? -36.541 10.418 78.537 1.00 96.06 207 SER A C 1
ATOM 1573 O O . SER A 1 207 ? -36.441 11.022 79.602 1.00 96.06 207 SER A O 1
ATOM 1575 N N . SER A 1 208 ? -37.699 9.899 78.114 1.00 95.44 208 SER A N 1
ATOM 1576 C CA . SER A 1 208 ? -38.945 9.986 78.888 1.00 95.44 208 SER A CA 1
ATOM 1577 C C . SER A 1 208 ? -38.848 9.248 80.229 1.00 95.44 208 SER A C 1
ATOM 1579 O O . SER A 1 208 ? -39.239 9.793 81.263 1.00 95.44 208 SER A O 1
ATOM 1581 N N . ALA A 1 209 ? -38.263 8.046 80.239 1.00 94.88 209 ALA A N 1
ATOM 1582 C CA . ALA A 1 209 ? -38.034 7.285 81.463 1.00 94.88 209 ALA A CA 1
ATOM 1583 C C . ALA A 1 209 ? -37.106 8.033 82.432 1.00 94.88 209 ALA A C 1
ATOM 1585 O O . ALA A 1 209 ? -37.405 8.121 83.622 1.00 94.88 209 ALA A O 1
ATOM 1586 N N . ALA A 1 210 ? -36.021 8.629 81.928 1.00 94.25 210 ALA A N 1
ATOM 1587 C CA . ALA A 1 210 ? -35.109 9.438 82.731 1.00 94.25 210 ALA A CA 1
ATOM 1588 C C . ALA A 1 210 ? -35.817 10.651 83.362 1.00 94.25 210 ALA A C 1
ATOM 1590 O O . ALA A 1 210 ? -35.620 10.917 84.549 1.00 94.25 210 ALA A O 1
ATOM 1591 N N . THR A 1 211 ? -36.687 11.346 82.617 1.00 94.25 211 THR A N 1
ATOM 1592 C CA . THR A 1 211 ? -37.516 12.437 83.160 1.00 94.25 211 THR A CA 1
ATOM 1593 C C . THR A 1 211 ? -38.450 11.937 84.259 1.00 94.25 211 THR A C 1
ATOM 1595 O O . THR A 1 211 ? -38.475 12.510 85.346 1.00 94.25 211 THR A O 1
ATOM 1598 N N . SER A 1 212 ? -39.159 10.831 84.025 1.00 94.88 212 SER A N 1
ATOM 1599 C CA . SER A 1 212 ? -40.076 10.257 85.015 1.00 94.88 212 SER A CA 1
ATOM 1600 C C . SER A 1 212 ? -39.353 9.829 86.300 1.00 94.88 212 SER A C 1
ATOM 1602 O O . SER A 1 212 ? -39.876 10.031 87.395 1.00 94.88 212 SER A O 1
ATOM 1604 N N . VAL A 1 213 ? -38.140 9.271 86.191 1.00 94.50 213 VAL A N 1
ATOM 1605 C CA . VAL A 1 213 ? -37.288 8.930 87.345 1.00 94.50 213 VAL A CA 1
ATOM 1606 C C . VAL A 1 213 ? -36.857 10.185 88.105 1.00 94.50 213 VAL A C 1
ATOM 1608 O O . VAL A 1 213 ? -36.868 10.181 89.339 1.00 94.50 213 VAL A O 1
ATOM 1611 N N . ALA A 1 214 ? -36.501 11.264 87.403 1.00 93.12 214 ALA A N 1
ATOM 1612 C CA . ALA A 1 214 ? -36.128 12.531 88.026 1.00 93.12 214 ALA A CA 1
ATOM 1613 C C . ALA A 1 214 ? -37.300 13.165 88.795 1.00 93.12 214 ALA A C 1
ATOM 1615 O O . ALA A 1 214 ? -37.118 13.605 89.932 1.00 93.12 214 ALA A O 1
ATOM 1616 N N . ASP A 1 215 ? -38.505 13.163 88.220 1.00 93.81 215 ASP A N 1
ATOM 1617 C CA . ASP A 1 215 ? -39.713 13.668 88.882 1.00 93.81 215 ASP A CA 1
ATOM 1618 C C . ASP A 1 215 ? -40.094 12.818 90.094 1.00 93.81 215 ASP A C 1
ATOM 1620 O O . ASP A 1 215 ? -40.369 13.360 91.166 1.00 93.81 215 ASP A O 1
ATOM 1624 N N . ASN A 1 216 ? -40.020 11.490 89.973 1.00 92.81 216 ASN A N 1
ATOM 1625 C CA . ASN A 1 216 ? -40.252 10.597 91.103 1.00 92.81 216 ASN A CA 1
ATOM 1626 C C . ASN A 1 216 ? -39.226 10.837 92.224 1.00 92.81 216 ASN A C 1
ATOM 1628 O O . ASN A 1 216 ? -39.593 10.921 93.393 1.00 92.81 216 ASN A O 1
ATOM 1632 N N . SER A 1 217 ? -37.951 11.032 91.874 1.00 94.00 217 SER A N 1
ATOM 1633 C CA . SER A 1 217 ? -36.891 11.361 92.838 1.00 94.00 217 SER A CA 1
ATOM 1634 C C . SER A 1 217 ? -37.149 12.699 93.543 1.00 94.00 217 SER A C 1
ATOM 1636 O O . SER A 1 217 ? -36.948 12.799 94.753 1.00 94.00 217 SER A O 1
ATOM 1638 N N . ARG A 1 218 ? -37.654 13.717 92.828 1.00 92.94 218 ARG A N 1
ATOM 1639 C CA . ARG A 1 218 ? -38.096 14.987 93.435 1.00 92.94 218 ARG A CA 1
ATOM 1640 C C . ARG A 1 218 ? -39.274 14.787 94.382 1.00 92.94 218 ARG A C 1
ATOM 1642 O O . ARG A 1 218 ? -39.236 15.303 95.494 1.00 92.94 218 ARG A O 1
ATOM 1649 N N . GLY A 1 219 ? -40.290 14.033 93.965 1.00 92.25 219 GLY A N 1
ATOM 1650 C CA . GLY A 1 219 ? -41.458 13.723 94.792 1.00 92.25 219 GLY A CA 1
ATOM 1651 C C . GLY A 1 219 ? -41.073 13.003 96.085 1.00 92.25 219 GLY A C 1
ATOM 1652 O O . GLY A 1 219 ? -41.500 13.411 97.163 1.00 92.25 219 GLY A O 1
ATOM 1653 N N . VAL A 1 220 ? -40.193 12.001 95.990 1.00 93.62 220 VAL A N 1
ATOM 1654 C CA . VAL A 1 220 ? -39.616 11.311 97.153 1.00 93.62 220 VAL A CA 1
ATOM 1655 C C . VAL A 1 220 ? -38.861 12.294 98.043 1.00 93.62 220 VAL A C 1
ATOM 1657 O O . VAL A 1 220 ? -39.094 12.302 99.245 1.00 93.62 220 VAL A O 1
ATOM 1660 N N . SER A 1 221 ? -38.021 13.167 97.478 1.00 93.00 221 SER A N 1
ATOM 1661 C CA . SER A 1 221 ? -37.285 14.167 98.262 1.00 93.00 221 SER A CA 1
ATOM 1662 C C . SER A 1 221 ? -38.218 15.106 99.036 1.00 93.00 221 SER A C 1
ATOM 1664 O O . SER A 1 221 ? -37.983 15.353 100.217 1.00 93.00 221 SER A O 1
ATOM 1666 N N . VAL A 1 222 ? -39.290 15.601 98.404 1.00 92.38 222 VAL A N 1
ATOM 1667 C CA . VAL A 1 222 ? -40.301 16.454 99.059 1.00 92.38 222 VAL A CA 1
ATOM 1668 C C . VAL A 1 222 ? -41.040 15.682 100.152 1.00 92.38 222 VAL A C 1
ATOM 1670 O O . VAL A 1 222 ? -41.199 16.191 101.259 1.00 92.38 222 VAL A O 1
ATOM 1673 N N . ALA A 1 223 ? -41.459 14.445 99.877 1.00 92.50 223 ALA A N 1
ATOM 1674 C CA . ALA A 1 223 ? -42.143 13.600 100.852 1.00 92.50 223 ALA A CA 1
ATOM 1675 C C . ALA A 1 223 ? -41.249 13.277 102.060 1.00 92.50 223 ALA A C 1
ATOM 1677 O O . ALA A 1 223 ? -41.705 13.351 103.199 1.00 92.50 223 ALA A O 1
ATOM 1678 N N . SER A 1 224 ? -39.968 12.976 101.830 1.00 92.25 224 SER A N 1
ATOM 1679 C CA . SER A 1 224 ? -38.977 12.785 102.891 1.00 92.25 224 SER A CA 1
ATOM 1680 C C . SER A 1 224 ? -38.785 14.051 103.728 1.00 92.25 224 SER A C 1
ATOM 1682 O O . SER A 1 224 ? -38.695 13.959 104.950 1.00 92.25 224 SER A O 1
ATOM 1684 N N . GLN A 1 225 ? -38.767 15.232 103.104 1.00 89.94 225 GLN A N 1
ATOM 1685 C CA . GLN A 1 225 ? -38.634 16.508 103.810 1.00 89.94 225 GLN A CA 1
ATOM 1686 C C . GLN A 1 225 ? -39.876 16.827 104.657 1.00 89.94 225 GLN A C 1
ATOM 1688 O O . GLN A 1 225 ? -39.743 17.154 105.834 1.00 89.94 225 GLN A O 1
ATOM 1693 N N . ALA A 1 226 ? -41.077 16.629 104.106 1.00 89.19 226 ALA A N 1
ATOM 1694 C CA . ALA A 1 226 ? -42.335 16.780 104.836 1.00 89.19 226 ALA A CA 1
ATOM 1695 C C . ALA A 1 226 ? -42.448 15.791 106.011 1.00 89.19 226 ALA A C 1
ATOM 1697 O O . ALA A 1 226 ? -42.865 16.167 107.107 1.00 89.19 226 ALA A O 1
ATOM 1698 N N . ALA A 1 227 ? -42.034 14.534 105.814 1.00 90.00 227 ALA A N 1
ATOM 1699 C CA . ALA A 1 227 ? -41.967 13.547 106.889 1.00 90.00 227 ALA A CA 1
ATOM 1700 C C . ALA A 1 227 ? -41.007 14.002 108.001 1.00 90.00 227 ALA A C 1
ATOM 1702 O O . ALA A 1 227 ? -41.350 13.924 109.181 1.00 90.00 227 ALA A O 1
ATOM 1703 N N . ASN A 1 228 ? -39.841 14.542 107.638 1.00 87.50 228 ASN A N 1
ATOM 1704 C CA . ASN A 1 228 ? -38.871 15.067 108.596 1.00 87.50 228 ASN A CA 1
ATOM 1705 C C . ASN A 1 228 ? -39.429 16.255 109.408 1.00 87.50 228 ASN A C 1
ATOM 1707 O O . ASN A 1 228 ? -39.319 16.258 110.633 1.00 87.50 228 ASN A O 1
ATOM 1711 N N . GLU A 1 229 ? -40.096 17.218 108.764 1.00 85.06 229 GLU A N 1
ATOM 1712 C CA . GLU A 1 229 ? -40.769 18.339 109.447 1.00 85.06 229 GLU A CA 1
ATOM 1713 C C . GLU A 1 229 ? -41.886 17.871 110.390 1.00 85.06 229 GLU A C 1
ATOM 1715 O O . GLU A 1 229 ? -42.003 18.354 111.518 1.00 85.06 229 GLU A O 1
ATOM 1720 N N . SER A 1 230 ? -42.702 16.905 109.959 1.00 85.12 230 SER A N 1
ATOM 1721 C CA . SER A 1 230 ? -43.775 16.353 110.792 1.00 85.12 230 SER A CA 1
ATOM 1722 C C . SER A 1 230 ? -43.226 15.611 112.013 1.00 85.12 230 SER A C 1
ATOM 1724 O O . SER A 1 230 ? -43.851 15.629 113.072 1.00 85.12 230 SER A O 1
ATOM 1726 N N . THR A 1 231 ? -42.051 14.990 111.879 1.00 81.12 231 THR A N 1
ATOM 1727 C CA . THR A 1 231 ? -41.354 14.338 112.995 1.00 81.12 231 THR A CA 1
ATOM 1728 C C . THR A 1 231 ? -40.852 15.376 114.004 1.00 81.12 231 THR A C 1
ATOM 1730 O O . THR A 1 231 ? -41.004 15.163 115.200 1.00 81.12 231 THR A O 1
ATOM 1733 N N . GLN A 1 232 ? -40.340 16.526 113.543 1.00 77.50 232 GLN A N 1
ATOM 1734 C CA . GLN A 1 232 ? -39.910 17.628 114.420 1.00 77.50 232 GLN A CA 1
ATOM 1735 C C . GLN A 1 232 ? -41.080 18.284 115.175 1.00 77.50 232 GLN A C 1
ATOM 1737 O O . GLN A 1 232 ? -40.973 18.513 116.377 1.00 77.50 232 GLN A O 1
ATOM 1742 N N . LYS A 1 233 ? -42.224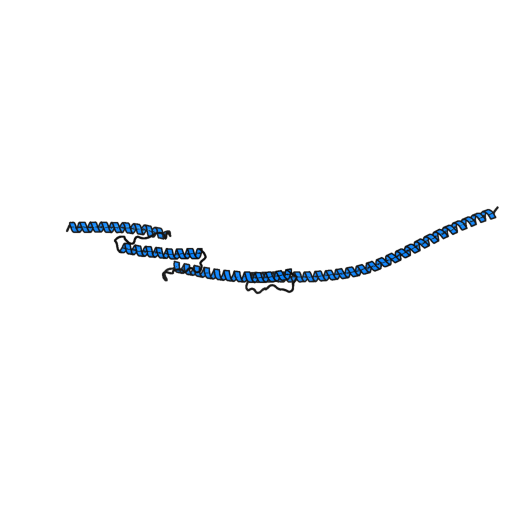 18.527 114.517 1.00 75.62 233 LYS A N 1
ATOM 1743 C CA . LYS A 1 233 ? -43.427 19.079 115.180 1.00 75.62 233 LYS A CA 1
ATOM 1744 C C . LYS A 1 233 ? -44.074 18.130 116.188 1.00 75.62 233 LYS A C 1
ATOM 1746 O O . LYS A 1 233 ? -44.735 18.589 117.105 1.00 75.62 233 LYS A O 1
ATOM 1751 N N . GLY A 1 234 ? -43.928 16.817 116.008 1.00 70.94 234 GLY A N 1
ATOM 1752 C CA . GLY A 1 234 ? -44.443 15.825 116.957 1.00 70.94 234 GLY A CA 1
ATOM 1753 C C . GLY A 1 234 ? -43.623 15.709 118.247 1.00 70.94 234 GLY A C 1
ATOM 1754 O O . GLY A 1 234 ? -44.041 14.999 119.157 1.00 70.94 234 GLY A O 1
ATOM 1755 N N . THR A 1 235 ? -42.458 16.363 118.314 1.00 60.16 235 THR A N 1
ATOM 1756 C CA . THR A 1 235 ? -41.543 16.331 119.467 1.00 60.16 235 THR A CA 1
ATOM 1757 C C . THR A 1 235 ? -41.531 17.616 120.310 1.00 60.16 235 THR A C 1
ATOM 1759 O O . THR A 1 235 ? -40.807 17.649 121.304 1.00 60.16 235 THR A O 1
ATOM 1762 N N . GLU A 1 236 ? -42.318 18.638 119.947 1.00 49.12 236 GLU A N 1
ATOM 1763 C CA . GLU A 1 236 ? -42.587 19.854 120.748 1.00 49.12 236 GLU A CA 1
ATOM 1764 C C . GLU A 1 236 ? -43.883 19.715 121.561 1.00 49.12 236 GLU A C 1
ATOM 1766 O O . GLU A 1 236 ? -43.890 20.168 122.730 1.00 49.12 236 GLU A O 1
#

pLDDT: mean 90.81, std 7.27, range [49.12, 98.0]

Radius of gyration: 58.84 Å; chains: 1; bounding box: 100×35×196 Å

Foldseek 3Di:
DVVVVVVVVVVVVVVVVLVVVLVVLVVVQVVCVVVPNLVDAHDLPSVDNVSNVSRVVSPVVSVLVVLQVVLVVCVVVVNLVRDQDDPDPPSCVSVVVVVVSVVVVVVVVVVVVVVVLVVVLVVQVVVQVVCVVVVPLVDARDLPSVDNVSNVVRVVVNVVSVVVVVVVVVVVVVVVVVVVVVVVVVVVVVVVVVVVVVVVVVVVVVVVVVVVVVVVVVVVVVVVVVVVVVVVVVVD

Sequence (236 aa):
MVENLKHNLDELHTNAMNLALGMSDYFIIISELAVGNLDVKASEEMGDDLLNQLGKVTNGMISEFQKLSECIEEVKSGNMDAKVHVRSDKDSLGIGFQHMLDHLRETSEELHTSSMNLAMGLTDYFMVLQQVTEGDLTVNANEDTGDDLLNQLGKGTNRMIASLKDLTVKVREQANLLASSANSMASVTKQSTRALSELSTAISLISSAATSVADNSRGVSVASQAANESTQKGTE